Protein AF-0000000083945992 (afdb_homodimer)

Structure (mmCIF, N/CA/C/O backbone):
data_AF-0000000083945992-model_v1
#
loop_
_entity.id
_entity.type
_entity.pdbx_description
1 polymer 'Ribose-5-phosphate isomerase B'
#
loop_
_atom_site.group_PDB
_atom_site.id
_atom_site.type_symbol
_atom_site.label_atom_id
_atom_site.label_alt_id
_atom_site.label_comp_id
_atom_site.label_asym_id
_atom_site.label_entity_id
_atom_site.label_seq_id
_atom_site.pdbx_PDB_ins_code
_atom_site.Cartn_x
_atom_site.Cartn_y
_atom_site.Cartn_z
_atom_site.occupancy
_atom_site.B_iso_or_equiv
_atom_site.auth_seq_id
_atom_site.auth_comp_id
_atom_site.auth_asym_id
_atom_site.auth_atom_id
_atom_site.pdbx_PDB_model_num
ATOM 1 N N . MET A 1 1 ? -17.906 22.125 9.547 1 59.84 1 MET A N 1
ATOM 2 C CA . MET A 1 1 ? -17.078 21.25 8.719 1 59.84 1 MET A CA 1
ATOM 3 C C . MET A 1 1 ? -16.188 20.375 9.586 1 59.84 1 MET A C 1
ATOM 5 O O . MET A 1 1 ? -15.609 20.844 10.57 1 59.84 1 MET A O 1
ATOM 9 N N . LYS A 1 2 ? -16.188 19.125 9.461 1 77.5 2 LYS A N 1
ATOM 10 C CA . LYS A 1 2 ? -15.391 18.25 10.32 1 77.5 2 LYS A CA 1
ATOM 11 C C . LYS A 1 2 ? -13.906 18.609 10.242 1 77.5 2 LYS A C 1
ATOM 13 O O . LYS A 1 2 ? -13.367 18.781 9.148 1 77.5 2 LYS A O 1
ATOM 18 N N . THR A 1 3 ? -13.273 19.031 11.367 1 91.31 3 THR A N 1
ATOM 19 C CA . THR A 1 3 ? -11.867 19.391 11.43 1 91.31 3 THR A CA 1
ATOM 20 C C . THR A 1 3 ? -11.039 18.219 11.969 1 91.31 3 THR A C 1
ATOM 22 O O . THR A 1 3 ? -11.461 17.531 12.906 1 91.31 3 THR A O 1
ATOM 25 N N . PHE A 1 4 ? -9.945 17.984 11.258 1 97.38 4 PHE A N 1
ATOM 26 C CA . PHE A 1 4 ? -9.086 16.875 11.633 1 97.38 4 PHE A CA 1
ATOM 27 C C . PHE A 1 4 ? -7.75 17.375 12.172 1 97.38 4 PHE A C 1
ATOM 29 O O . PHE A 1 4 ? -7.238 18.406 11.711 1 97.38 4 PHE A O 1
ATOM 36 N N . ASN A 1 5 ? -7.297 16.719 13.188 1 98.62 5 ASN A N 1
ATOM 37 C CA . ASN A 1 5 ? -5.867 16.766 13.477 1 98.62 5 ASN A CA 1
ATOM 38 C C . ASN A 1 5 ? -5.09 15.766 12.625 1 98.62 5 ASN A C 1
ATOM 40 O O . ASN A 1 5 ? -5.277 14.555 12.758 1 98.62 5 ASN A O 1
ATOM 44 N N . VAL A 1 6 ? -4.188 16.328 11.789 1 98.94 6 VAL A N 1
ATOM 45 C CA . VAL A 1 6 ? -3.574 15.477 10.766 1 98.94 6 VAL A CA 1
ATOM 46 C C . VAL A 1 6 ? -2.068 15.391 11.008 1 98.94 6 VAL A C 1
ATOM 48 O O . VAL A 1 6 ? -1.376 16.406 11.031 1 98.94 6 VAL A O 1
ATOM 51 N N . ALA A 1 7 ? -1.568 14.195 11.25 1 98.94 7 ALA A N 1
ATOM 52 C CA . ALA A 1 7 ? -0.126 13.969 11.227 1 98.94 7 ALA A CA 1
ATOM 53 C C . ALA A 1 7 ? 0.38 13.828 9.789 1 98.94 7 ALA A C 1
ATOM 55 O O . ALA A 1 7 ? -0.214 13.102 8.984 1 98.94 7 ALA A O 1
ATOM 56 N N . ILE A 1 8 ? 1.48 14.508 9.414 1 99 8 ILE A N 1
ATOM 57 C CA . ILE A 1 8 ? 2.066 14.32 8.086 1 99 8 ILE A CA 1
ATOM 58 C C . ILE A 1 8 ? 3.539 13.945 8.227 1 99 8 ILE A C 1
ATOM 60 O O . ILE A 1 8 ? 4.199 14.344 9.188 1 99 8 ILE A O 1
ATOM 64 N N . ALA A 1 9 ? 4.043 13.125 7.379 1 98.94 9 ALA A N 1
ATOM 65 C CA . ALA A 1 9 ? 5.445 12.719 7.375 1 98.94 9 ALA A CA 1
ATOM 66 C C . ALA A 1 9 ? 5.918 12.383 5.961 1 98.94 9 ALA A C 1
ATOM 68 O O . ALA A 1 9 ? 5.145 11.875 5.148 1 98.94 9 ALA A O 1
ATOM 69 N N . SER A 1 10 ? 7.125 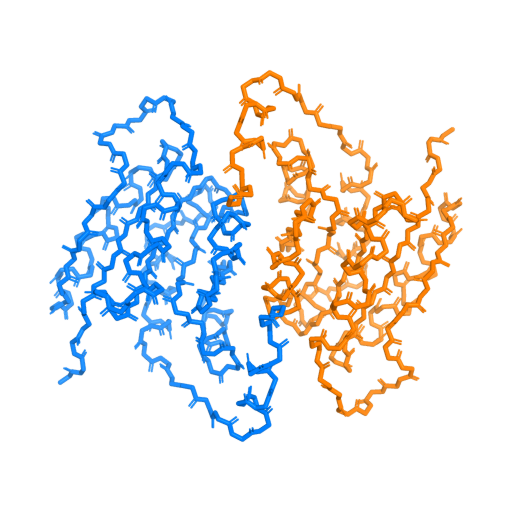12.672 5.66 1 98.94 10 SER A N 1
ATOM 70 C CA . SER A 1 10 ? 7.77 12.305 4.406 1 98.94 10 SER A CA 1
ATOM 71 C C . SER A 1 10 ? 9.258 12.047 4.602 1 98.94 10 SER A C 1
ATOM 73 O O . SER A 1 10 ? 9.844 12.477 5.602 1 98.94 10 SER A O 1
ATOM 75 N N . ASP A 1 11 ? 9.781 11.281 3.688 1 98.88 11 ASP A N 1
ATOM 76 C CA . ASP A 1 11 ? 11.234 11.312 3.516 1 98.88 11 ASP A CA 1
ATOM 77 C C . ASP A 1 11 ? 11.648 12.43 2.566 1 98.88 11 ASP A C 1
ATOM 79 O O . ASP A 1 11 ? 10.867 13.336 2.279 1 98.88 11 ASP A O 1
ATOM 83 N N . HIS A 1 12 ? 12.859 12.336 2.092 1 98.88 12 HIS A N 1
ATOM 84 C CA . HIS A 1 12 ? 13.422 13.398 1.26 1 98.88 12 HIS A CA 1
ATOM 85 C C . HIS A 1 12 ? 12.719 13.461 -0.093 1 98.88 12 HIS A C 1
ATOM 87 O O . HIS A 1 12 ? 12.562 14.547 -0.66 1 98.88 12 HIS A O 1
ATOM 93 N N . ALA A 1 13 ? 12.336 12.312 -0.586 1 98.75 13 ALA A N 1
ATOM 94 C CA . ALA A 1 13 ? 11.688 12.289 -1.896 1 98.75 13 ALA A CA 1
ATOM 95 C C . ALA A 1 13 ? 10.32 12.953 -1.847 1 98.75 13 ALA A C 1
ATOM 97 O O . ALA A 1 13 ? 9.828 13.469 -2.857 1 98.75 13 ALA A O 1
ATOM 98 N N . GLY A 1 14 ? 9.734 12.977 -0.658 1 98.88 14 GLY A N 1
ATOM 99 C CA . GLY A 1 14 ? 8.406 13.555 -0.505 1 98.88 14 GLY A CA 1
ATOM 100 C C . GLY A 1 14 ? 8.438 14.938 0.124 1 98.88 14 GLY A C 1
ATOM 101 O O . GLY A 1 14 ? 7.383 15.523 0.387 1 98.88 14 GLY A O 1
ATOM 102 N N . TYR A 1 15 ? 9.617 15.484 0.357 1 98.88 15 TYR A N 1
ATOM 103 C CA . TYR A 1 15 ? 9.758 16.688 1.176 1 98.88 15 TYR A CA 1
ATOM 104 C C . TYR A 1 15 ? 9.016 17.859 0.555 1 98.88 15 TYR A C 1
ATOM 106 O O . TYR A 1 15 ? 8.172 18.484 1.206 1 98.88 15 TYR A O 1
ATOM 114 N N . ARG A 1 16 ? 9.242 18.172 -0.71 1 98.88 16 ARG A N 1
ATOM 115 C CA . ARG A 1 16 ? 8.641 19.328 -1.352 1 98.88 16 ARG A CA 1
ATOM 116 C C . ARG A 1 16 ? 7.121 19.188 -1.409 1 98.88 16 ARG A C 1
ATOM 118 O O . ARG A 1 16 ? 6.395 20.141 -1.098 1 98.88 16 ARG A O 1
ATOM 125 N N . MET A 1 17 ? 6.668 18.062 -1.797 1 98.94 17 MET A N 1
ATOM 126 C CA . MET A 1 17 ? 5.23 17.812 -1.846 1 98.94 17 MET A CA 1
ATOM 127 C C . MET A 1 17 ? 4.613 17.891 -0.452 1 98.94 17 MET A C 1
ATOM 129 O O . MET A 1 17 ? 3.486 18.359 -0.293 1 98.94 17 MET A O 1
ATOM 133 N N . LYS A 1 18 ? 5.348 17.406 0.564 1 98.94 18 LYS A N 1
ATOM 134 C CA . LYS A 1 18 ? 4.844 17.484 1.933 1 98.94 18 LYS A CA 1
ATOM 135 C C . LYS A 1 18 ? 4.613 18.938 2.348 1 98.94 18 LYS A C 1
ATOM 137 O O . LYS A 1 18 ? 3.625 19.25 3.014 1 98.94 18 LYS A O 1
ATOM 142 N N . GLU A 1 19 ? 5.52 19.766 1.939 1 98.94 19 GLU A N 1
ATOM 143 C CA . GLU A 1 19 ? 5.352 21.188 2.26 1 98.94 19 GLU A CA 1
ATOM 144 C C . GLU A 1 19 ? 4.086 21.75 1.619 1 98.94 19 GLU A C 1
ATOM 146 O O . GLU A 1 19 ? 3.336 22.484 2.258 1 98.94 19 GLU A O 1
ATOM 151 N N . PHE A 1 20 ? 3.875 21.453 0.388 1 98.94 20 PHE A N 1
ATOM 152 C CA . PHE A 1 20 ? 2.641 21.844 -0.279 1 98.94 20 PHE A CA 1
ATOM 153 C C . PHE A 1 20 ? 1.427 21.297 0.459 1 98.94 20 PHE A C 1
ATOM 155 O O . PHE A 1 20 ? 0.469 22.031 0.723 1 98.94 20 PHE A O 1
ATOM 162 N N . VAL A 1 21 ? 1.438 19.969 0.797 1 98.94 21 VAL A N 1
ATOM 163 C CA . VAL A 1 21 ? 0.334 19.281 1.456 1 98.94 21 VAL A CA 1
ATOM 164 C C . VAL A 1 21 ? 0.023 19.969 2.789 1 98.94 21 VAL A C 1
ATOM 166 O O . VAL A 1 21 ? -1.143 20.203 3.115 1 98.94 21 VAL A O 1
ATOM 169 N N . ALA A 1 22 ? 1.068 20.219 3.582 1 98.94 22 ALA A N 1
ATOM 170 C CA . ALA A 1 22 ? 0.88 20.906 4.859 1 98.94 22 ALA A CA 1
ATOM 171 C C . ALA A 1 22 ? 0.142 22.234 4.672 1 98.94 22 ALA A C 1
ATOM 173 O O . ALA A 1 22 ? -0.831 22.516 5.375 1 98.94 22 ALA A O 1
ATOM 174 N N . GLY A 1 23 ? 0.651 23.031 3.707 1 98.88 23 GLY A N 1
ATOM 175 C CA . GLY A 1 23 ? -0.004 24.297 3.43 1 98.88 23 GLY A CA 1
ATOM 176 C C . GLY A 1 23 ? -1.442 24.141 2.975 1 98.88 23 GLY A C 1
ATOM 177 O O . GLY A 1 23 ? -2.316 24.906 3.377 1 98.88 23 GLY A O 1
ATOM 178 N N . TYR A 1 24 ? -1.679 23.172 2.123 1 98.88 24 TYR A N 1
ATOM 179 C CA . TYR A 1 24 ? -3.008 22.906 1.581 1 98.88 24 TYR A CA 1
ATOM 180 C C . TYR A 1 24 ? -3.986 22.547 2.691 1 98.88 24 TYR A C 1
ATOM 182 O O . TYR A 1 24 ? -5.109 23.062 2.729 1 98.88 24 TYR A O 1
ATOM 190 N N . LEU A 1 25 ? -3.592 21.625 3.598 1 98.75 25 LEU A N 1
ATOM 191 C CA . LEU A 1 25 ? -4.445 21.172 4.691 1 98.75 25 LEU A CA 1
ATOM 192 C C . LEU A 1 25 ? -4.715 22.312 5.676 1 98.75 25 LEU A C 1
ATOM 194 O O . LEU A 1 25 ? -5.84 22.469 6.156 1 98.75 25 LEU A O 1
ATOM 198 N N . LEU A 1 26 ? -3.682 23.094 5.992 1 98.69 26 LEU A N 1
ATOM 199 C CA . LEU A 1 26 ? -3.861 24.25 6.867 1 98.69 26 LEU A CA 1
ATOM 200 C C . LEU A 1 26 ? -4.879 25.234 6.273 1 98.69 26 LEU A C 1
ATOM 202 O O . LEU A 1 26 ? -5.723 25.766 6.996 1 98.69 26 LEU A O 1
ATOM 206 N N . ALA A 1 27 ? -4.785 25.453 4.988 1 98.31 27 ALA A N 1
ATOM 207 C CA . ALA A 1 27 ? -5.695 26.359 4.301 1 98.31 27 ALA A CA 1
ATOM 208 C C . ALA A 1 27 ? -7.133 25.859 4.359 1 98.31 27 ALA A C 1
ATOM 210 O O . ALA A 1 27 ? -8.078 26.641 4.297 1 98.31 27 ALA A O 1
ATOM 211 N N . LYS A 1 28 ? -7.328 24.562 4.461 1 97.56 28 LYS A N 1
ATOM 212 C CA . LYS A 1 28 ? -8.648 23.953 4.559 1 97.56 28 LYS A CA 1
ATOM 213 C C . LYS A 1 28 ? -9.172 24 5.988 1 97.56 28 LYS A C 1
ATOM 215 O O . LYS A 1 28 ? -10.312 23.609 6.25 1 97.56 28 LYS A O 1
ATOM 220 N N . GLY A 1 29 ? -8.305 24.391 6.922 1 97.38 29 GLY A N 1
ATOM 221 C CA . GLY A 1 29 ? -8.734 24.562 8.305 1 97.38 29 GLY A CA 1
ATOM 222 C C . GLY A 1 29 ? -8.367 23.391 9.188 1 97.38 29 GLY A C 1
ATOM 223 O O . GLY A 1 29 ? -8.82 23.297 10.328 1 97.38 29 GLY A O 1
ATOM 224 N N . TYR A 1 30 ? -7.598 22.453 8.672 1 98.44 30 TYR A N 1
ATOM 225 C CA . TYR A 1 30 ? -7.16 21.328 9.484 1 98.44 30 TYR A CA 1
ATOM 226 C C . TYR A 1 30 ? -5.949 21.703 10.328 1 98.44 30 TYR A C 1
ATOM 228 O O . TYR A 1 30 ? -5.211 22.625 9.992 1 98.44 30 TYR A O 1
ATOM 236 N N . ALA A 1 31 ? -5.816 21.047 11.516 1 98.62 31 ALA A N 1
ATOM 237 C CA . ALA A 1 31 ? -4.555 21.094 12.25 1 98.62 31 ALA A CA 1
ATOM 238 C C . ALA A 1 31 ? -3.547 20.109 11.672 1 98.62 31 ALA A C 1
ATOM 240 O O . ALA A 1 31 ? -3.914 19 11.266 1 98.62 31 ALA A O 1
ATOM 241 N N . VAL A 1 32 ? -2.295 20.562 11.648 1 98.81 32 VAL A N 1
ATOM 242 C CA . VAL A 1 32 ? -1.274 19.719 11.031 1 98.81 32 VAL A CA 1
ATOM 243 C C . VAL A 1 32 ? -0.107 19.531 12 1 98.81 32 VAL A C 1
ATOM 245 O O . VAL A 1 32 ? 0.403 20.5 12.562 1 98.81 32 VAL A O 1
ATOM 248 N N . ASN A 1 33 ? 0.245 18.328 12.281 1 98.88 33 ASN A N 1
ATOM 249 C CA . ASN A 1 33 ? 1.468 17.922 12.977 1 98.88 33 ASN A CA 1
ATOM 250 C C . ASN A 1 33 ? 2.492 17.344 12.008 1 98.88 33 ASN A C 1
ATOM 252 O O . ASN A 1 33 ? 2.43 16.156 11.672 1 98.88 33 ASN A O 1
ATOM 256 N N . ASP A 1 34 ? 3.477 18.156 11.617 1 98.94 34 ASP A N 1
ATOM 257 C CA . ASP A 1 34 ? 4.453 17.734 10.609 1 98.94 34 ASP A CA 1
ATOM 258 C C . ASP A 1 34 ? 5.613 16.984 11.25 1 98.94 34 ASP A C 1
ATOM 260 O O . ASP A 1 34 ? 6.434 17.562 11.961 1 98.94 34 ASP A O 1
ATOM 264 N N . LEU A 1 35 ? 5.711 15.719 10.945 1 98.94 35 LEU A N 1
ATOM 265 C CA . LEU A 1 35 ? 6.723 14.82 11.5 1 98.94 35 LEU A CA 1
ATOM 266 C C . LEU A 1 35 ? 7.746 14.43 10.445 1 98.94 35 LEU A C 1
ATOM 268 O O . LEU A 1 35 ? 8.523 13.492 10.641 1 98.94 35 LEU A O 1
ATOM 272 N N . GLY A 1 36 ? 7.668 15.039 9.273 1 98.88 36 GLY A N 1
ATOM 273 C CA . GLY A 1 36 ? 8.531 14.68 8.156 1 98.88 36 GLY A CA 1
ATOM 274 C C . GLY A 1 36 ? 9.898 15.344 8.227 1 98.88 36 GLY A C 1
ATOM 275 O O . GLY A 1 36 ? 10.203 16.047 9.188 1 98.88 36 GLY A O 1
ATOM 276 N N . THR A 1 37 ? 10.703 14.977 7.254 1 98.81 37 THR A N 1
ATOM 277 C CA . THR A 1 37 ? 12.039 15.57 7.18 1 98.81 37 THR A CA 1
ATOM 278 C C . THR A 1 37 ? 11.945 17.062 6.898 1 98.81 37 THR A C 1
ATOM 280 O O . THR A 1 37 ? 10.875 17.578 6.562 1 98.81 37 THR A O 1
ATOM 283 N N . ARG A 1 38 ? 13.055 17.719 7.023 1 98.5 38 ARG A N 1
ATOM 284 C CA . ARG A 1 38 ? 13.031 19.172 6.926 1 98.5 38 ARG A CA 1
ATOM 285 C C . ARG A 1 38 ? 13.844 19.656 5.727 1 98.5 38 ARG A C 1
ATOM 287 O O . ARG A 1 38 ? 14.117 20.859 5.598 1 98.5 38 ARG A O 1
ATOM 294 N N . SER A 1 39 ? 14.297 18.688 4.867 1 98.38 39 SER A N 1
ATOM 295 C CA . SER A 1 39 ? 15.062 19.047 3.678 1 98.38 39 SER A CA 1
ATOM 296 C C . SER A 1 39 ? 15.039 17.922 2.646 1 98.38 39 SER A C 1
ATOM 298 O O . SER A 1 39 ? 14.375 16.906 2.846 1 98.38 39 SER A O 1
ATOM 300 N N . GLU A 1 40 ? 15.719 18.172 1.58 1 98.31 40 GLU A N 1
ATOM 301 C CA . GLU A 1 40 ? 15.797 17.188 0.503 1 98.31 40 GLU A CA 1
ATOM 302 C C . GLU A 1 40 ? 17 16.266 0.685 1 98.31 40 GLU A C 1
ATOM 304 O O . GLU A 1 40 ? 17.281 15.43 -0.172 1 98.31 40 GLU A O 1
ATOM 309 N N . GLU A 1 41 ? 17.641 16.375 1.821 1 98.44 41 GLU A N 1
ATOM 310 C CA . GLU A 1 41 ? 18.75 15.461 2.111 1 98.44 41 GLU A CA 1
ATOM 311 C C . GLU A 1 41 ? 18.25 14.039 2.35 1 98.44 41 GLU A C 1
ATOM 313 O O . GLU A 1 41 ? 17.219 13.844 2.992 1 98.44 41 GLU A O 1
ATOM 318 N N . SER A 1 42 ? 19.031 13.125 1.838 1 98.38 42 SER A N 1
ATOM 319 C CA . SER A 1 42 ? 18.641 11.719 1.902 1 98.38 42 SER A CA 1
ATOM 320 C C . SER A 1 42 ? 18.438 11.266 3.344 1 98.38 42 SER A C 1
ATOM 322 O O . SER A 1 42 ? 19.297 11.492 4.199 1 98.38 42 SER A O 1
ATOM 324 N N . VAL A 1 43 ? 17.297 10.664 3.658 1 98.75 43 VAL A N 1
ATOM 325 C CA . VAL A 1 43 ? 16.969 10.117 4.969 1 98.75 43 VAL A CA 1
ATOM 326 C C . VAL A 1 43 ? 16.281 8.766 4.809 1 98.75 43 VAL A C 1
ATOM 328 O O . VAL A 1 43 ? 15.992 8.336 3.689 1 98.75 43 VAL A O 1
ATOM 331 N N . ASP A 1 44 ? 16.062 8.094 5.922 1 98.75 44 ASP A N 1
ATOM 332 C CA . ASP A 1 44 ? 15.438 6.781 5.918 1 98.75 44 ASP A CA 1
ATOM 333 C C . ASP A 1 44 ? 13.945 6.887 6.207 1 98.75 44 ASP A C 1
ATOM 335 O O . ASP A 1 44 ? 13.547 7.184 7.336 1 98.75 44 ASP A O 1
ATOM 339 N N . TYR A 1 45 ? 13.117 6.562 5.242 1 98.88 45 TYR A N 1
ATOM 340 C CA . TYR A 1 45 ? 11.688 6.809 5.312 1 98.88 45 TYR A CA 1
ATOM 341 C C . TYR A 1 45 ? 11.062 6.094 6.504 1 98.88 45 TYR A C 1
ATOM 343 O O . TYR A 1 45 ? 10.078 6.566 7.078 1 98.88 45 TYR A O 1
ATOM 351 N N . PRO A 1 46 ? 11.594 4.93 6.938 1 98.94 46 PRO A N 1
ATOM 352 C CA . PRO A 1 46 ? 10.8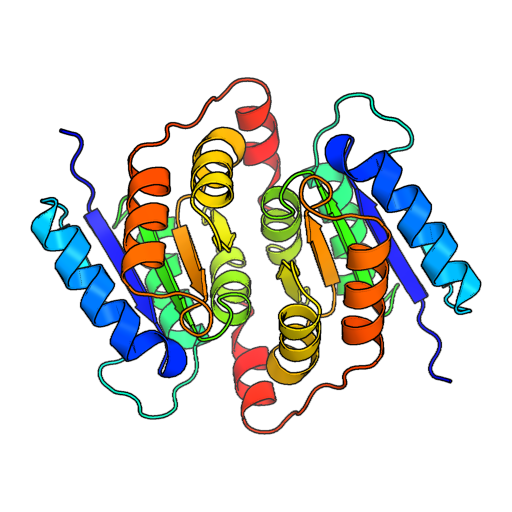67 4.238 8 1 98.94 46 PRO A CA 1
ATOM 353 C C . PRO A 1 46 ? 10.859 5.016 9.32 1 98.94 46 PRO A C 1
ATOM 355 O O . PRO A 1 46 ? 9.922 4.898 10.109 1 98.94 46 PRO A O 1
ATOM 358 N N . VAL A 1 47 ? 11.906 5.828 9.578 1 98.88 47 VAL A N 1
ATOM 359 C CA . VAL A 1 47 ? 11.969 6.641 10.781 1 98.88 47 VAL A CA 1
ATOM 360 C C . VAL A 1 47 ? 10.742 7.551 10.859 1 98.88 47 VAL A C 1
ATOM 362 O O . VAL A 1 47 ? 10.07 7.617 11.891 1 98.88 47 VAL A O 1
ATOM 365 N N . TYR A 1 48 ? 10.391 8.156 9.805 1 98.94 48 TYR A N 1
ATOM 366 C CA . TYR A 1 48 ? 9.281 9.094 9.719 1 98.94 48 TYR A CA 1
ATOM 367 C C . TYR A 1 48 ? 7.941 8.367 9.68 1 98.94 48 TYR A C 1
ATOM 369 O O . TYR A 1 48 ? 6.953 8.828 10.25 1 98.94 48 TYR A O 1
ATOM 377 N N . ALA A 1 49 ? 7.934 7.254 8.953 1 98.94 49 ALA A N 1
ATOM 378 C CA . ALA A 1 49 ? 6.734 6.426 8.914 1 98.94 49 ALA A CA 1
ATOM 379 C C . ALA A 1 49 ? 6.312 5.992 10.312 1 98.94 49 ALA A C 1
ATOM 381 O O . ALA A 1 49 ? 5.141 6.102 10.68 1 98.94 49 ALA A O 1
ATOM 382 N N . HIS A 1 50 ? 7.27 5.496 11.094 1 98.94 50 HIS A N 1
ATOM 383 C CA . HIS A 1 50 ? 6.953 4.973 12.422 1 98.94 50 HIS A CA 1
ATOM 384 C C . HIS A 1 50 ? 6.535 6.094 13.367 1 98.94 50 HIS A C 1
ATOM 386 O O . HIS A 1 50 ? 5.664 5.898 14.219 1 98.94 50 HIS A O 1
ATOM 392 N N . ALA A 1 51 ? 7.164 7.27 13.227 1 98.94 51 ALA A N 1
ATOM 393 C CA . ALA A 1 51 ? 6.73 8.414 14.023 1 98.94 51 ALA A CA 1
ATOM 394 C C . ALA A 1 51 ? 5.27 8.758 13.742 1 98.94 51 ALA A C 1
ATOM 396 O O . ALA A 1 51 ? 4.473 8.922 14.664 1 98.94 51 ALA A O 1
ATOM 397 N N . LEU A 1 52 ? 4.91 8.82 12.477 1 98.94 52 LEU A N 1
ATOM 398 C CA . LEU A 1 52 ? 3.531 9.102 12.086 1 98.94 52 LEU A CA 1
ATOM 399 C C . LEU A 1 52 ? 2.6 7.98 12.531 1 98.94 52 LEU A C 1
ATOM 401 O O . LEU A 1 52 ? 1.505 8.242 13.031 1 98.94 52 LEU A O 1
ATOM 405 N N . GLY A 1 53 ? 3.035 6.734 12.289 1 98.94 53 GLY A N 1
ATOM 406 C CA . GLY A 1 53 ? 2.232 5.582 12.664 1 98.94 53 GLY A CA 1
ATOM 407 C C . GLY A 1 53 ? 1.833 5.586 14.125 1 98.94 53 GLY A C 1
ATOM 408 O O . GLY A 1 53 ? 0.699 5.242 14.469 1 98.94 53 GLY A O 1
ATOM 409 N N . ARG A 1 54 ? 2.746 5.961 14.984 1 98.81 54 ARG A N 1
ATOM 410 C CA . ARG A 1 54 ? 2.465 6.016 16.422 1 98.81 54 ARG A CA 1
ATOM 411 C C . ARG A 1 54 ? 1.399 7.059 16.734 1 98.81 54 ARG A C 1
ATOM 413 O O . ARG A 1 54 ? 0.511 6.824 17.547 1 98.81 54 ARG A O 1
ATOM 420 N N . GLU A 1 55 ? 1.51 8.266 16.109 1 98.81 55 GLU A N 1
ATOM 421 C CA . GLU A 1 55 ? 0.543 9.336 16.328 1 98.81 55 GLU A CA 1
ATOM 422 C C . GLU A 1 55 ? -0.873 8.883 15.992 1 98.81 55 GLU A C 1
ATOM 424 O O . GLU A 1 55 ? -1.82 9.188 16.719 1 98.81 55 GLU A O 1
ATOM 429 N N . VAL A 1 56 ? -1.003 8.18 14.906 1 98.81 56 VAL A N 1
ATOM 430 C CA . VAL A 1 56 ? -2.314 7.75 14.43 1 98.81 56 VAL A CA 1
ATOM 431 C C . VAL A 1 56 ? -2.793 6.551 15.25 1 98.81 56 VAL A C 1
ATOM 433 O O . VAL A 1 56 ? -3.943 6.512 15.688 1 98.81 56 VAL A O 1
ATOM 436 N N . ALA A 1 57 ? -1.937 5.59 15.469 1 98.5 57 ALA A N 1
ATOM 437 C CA . ALA A 1 57 ? -2.285 4.363 16.188 1 98.5 57 ALA A CA 1
ATOM 438 C C . ALA A 1 57 ? -2.723 4.664 17.609 1 98.5 57 ALA A C 1
ATOM 440 O O . ALA A 1 57 ? -3.602 3.992 18.156 1 98.5 57 ALA A O 1
ATOM 441 N N . GLU A 1 58 ? -2.121 5.645 18.188 1 98 58 GLU A N 1
ATOM 442 C CA . GLU A 1 58 ? -2.398 5.98 19.578 1 98 58 GLU A CA 1
ATOM 443 C C . GLU A 1 58 ? -3.51 7.02 19.688 1 98 58 GLU A C 1
ATOM 445 O O . GLU A 1 58 ? -3.875 7.438 20.797 1 98 58 GLU A O 1
ATOM 450 N N . GLY A 1 59 ? -4.027 7.457 18.625 1 97.88 59 GLY A N 1
ATOM 451 C CA . GLY A 1 59 ? -5.172 8.352 18.609 1 97.88 59 GLY A CA 1
ATOM 452 C C . GLY A 1 59 ? -4.805 9.797 18.891 1 97.88 59 GLY A C 1
ATOM 453 O O . GLY A 1 59 ? -5.676 10.609 19.203 1 97.88 59 GLY A O 1
ATOM 454 N N . ARG A 1 60 ? -3.541 10.164 18.812 1 98.38 60 ARG A N 1
ATOM 455 C CA . ARG A 1 60 ? -3.102 11.539 19.031 1 98.38 60 ARG A CA 1
ATOM 456 C C . ARG A 1 60 ? -3.441 12.414 17.828 1 98.38 60 ARG A C 1
ATOM 458 O O . ARG A 1 60 ? -3.6 13.633 17.969 1 98.38 60 ARG A O 1
ATOM 465 N N . CYS A 1 61 ? -3.553 11.852 16.672 1 98.69 61 CYS A N 1
ATOM 466 C CA . CYS A 1 61 ? -4.059 12.477 15.461 1 98.69 61 CYS A CA 1
ATOM 467 C C . CYS A 1 61 ? -5.199 11.664 14.859 1 98.69 61 CYS A C 1
ATOM 469 O O . CYS A 1 61 ? -5.223 10.438 14.977 1 98.69 61 CYS A O 1
ATOM 471 N N . ASP A 1 62 ? -6.102 12.383 14.25 1 98.5 62 ASP A N 1
ATOM 472 C CA . ASP A 1 62 ? -7.273 11.734 13.664 1 98.5 62 ASP A CA 1
ATOM 473 C C . ASP A 1 62 ? -6.891 10.953 12.406 1 98.5 62 ASP A C 1
ATOM 475 O O . ASP A 1 62 ? -7.371 9.836 12.195 1 98.5 62 ASP A O 1
ATOM 479 N N . LEU A 1 63 ? -6.125 11.555 11.516 1 98.88 63 LEU A N 1
ATOM 480 C CA . LEU A 1 63 ? -5.719 11.016 10.219 1 98.88 63 LEU A CA 1
ATOM 481 C C . LEU A 1 63 ? -4.25 11.328 9.938 1 98.88 63 LEU A C 1
ATOM 483 O O . LEU A 1 63 ? -3.639 12.133 10.641 1 98.88 63 LEU A O 1
ATOM 487 N N . GLY A 1 64 ? -3.715 10.68 8.992 1 98.94 64 GLY A N 1
ATOM 488 C CA . GLY A 1 64 ? -2.352 10.945 8.562 1 98.94 64 GLY A CA 1
ATOM 489 C C . GLY A 1 64 ? -2.225 11.094 7.055 1 98.94 64 GLY A C 1
ATOM 490 O O . GLY A 1 64 ? -3.084 10.625 6.305 1 98.94 64 GLY A O 1
ATOM 491 N N . VAL A 1 65 ? -1.197 11.781 6.613 1 99 65 VAL A N 1
ATOM 492 C CA . VAL A 1 65 ? -0.746 11.836 5.227 1 99 65 VAL A CA 1
ATOM 493 C C . VAL A 1 65 ? 0.752 11.547 5.16 1 99 65 VAL A C 1
ATOM 495 O O . VAL A 1 65 ? 1.547 12.188 5.848 1 99 65 VAL A O 1
ATOM 498 N N . SER A 1 66 ? 1.1 10.586 4.422 1 99 66 SER A N 1
ATOM 499 C CA . SER A 1 66 ? 2.508 10.227 4.293 1 99 66 SER A CA 1
ATOM 500 C C . SER A 1 66 ? 2.973 10.32 2.842 1 99 66 SER A C 1
ATOM 502 O O . SER A 1 66 ? 2.168 10.195 1.917 1 99 66 SER A O 1
ATOM 504 N N . LEU A 1 67 ? 4.246 10.656 2.668 1 98.94 67 LEU A N 1
ATOM 505 C CA . LEU A 1 67 ? 4.785 10.852 1.327 1 98.94 67 LEU A CA 1
ATOM 506 C C . LEU A 1 67 ? 6.191 10.266 1.22 1 98.94 67 LEU A C 1
ATOM 508 O O . LEU A 1 67 ? 7.027 10.492 2.1 1 98.94 67 LEU A O 1
ATOM 512 N N . CYS A 1 68 ? 6.441 9.562 0.277 1 98.81 68 CYS A N 1
ATOM 513 C CA . CYS A 1 68 ? 7.762 9.227 -0.243 1 98.81 68 CYS A CA 1
ATOM 514 C C . CYS A 1 68 ? 7.742 9.133 -1.765 1 98.81 68 CYS A C 1
ATOM 516 O O . CYS A 1 68 ? 6.812 9.625 -2.408 1 98.81 68 CYS A O 1
ATOM 518 N N . GLY A 1 69 ? 8.773 8.719 -2.434 1 98.62 69 GLY A N 1
ATOM 519 C CA . GLY A 1 69 ? 8.82 8.734 -3.887 1 98.62 69 GLY A CA 1
ATOM 520 C C . GLY A 1 69 ? 7.637 8.039 -4.531 1 98.62 69 GLY A C 1
ATOM 521 O O . GLY A 1 69 ? 6.867 8.672 -5.262 1 98.62 69 GLY A O 1
ATOM 522 N N . SER A 1 70 ? 7.422 6.773 -4.188 1 98.75 70 SER A N 1
ATOM 523 C CA . SER A 1 70 ? 6.352 5.98 -4.785 1 98.75 70 SER A CA 1
ATOM 524 C C . SER A 1 70 ? 5.227 5.727 -3.787 1 98.75 70 SER A C 1
ATOM 526 O O . SER A 1 70 ? 4.188 5.168 -4.145 1 98.75 70 SER A O 1
ATOM 528 N N . ALA A 1 71 ? 5.391 6.066 -2.596 1 98.88 71 ALA A N 1
ATOM 529 C CA . ALA A 1 71 ? 4.461 5.898 -1.483 1 98.88 71 ALA A CA 1
ATOM 530 C C . ALA A 1 71 ? 4.492 4.473 -0.949 1 98.88 71 ALA A C 1
ATOM 532 O O . ALA A 1 71 ? 3.953 4.191 0.124 1 98.88 71 ALA A O 1
ATOM 533 N N . ASN A 1 72 ? 5.148 3.531 -1.588 1 98.94 72 ASN A N 1
ATOM 534 C CA . ASN A 1 72 ? 5.09 2.131 -1.184 1 98.94 72 ASN A CA 1
ATOM 535 C C . ASN A 1 72 ? 5.941 1.869 0.057 1 98.94 72 ASN A C 1
ATOM 537 O O . ASN A 1 72 ? 5.457 1.292 1.033 1 98.94 72 ASN A O 1
ATOM 541 N N . GLY A 1 73 ? 7.211 2.367 0.061 1 98.94 73 GLY A N 1
ATOM 542 C CA . GLY A 1 73 ? 8.047 2.113 1.223 1 98.94 73 GLY A CA 1
ATOM 543 C C . GLY A 1 73 ? 7.441 2.621 2.518 1 98.94 73 GLY A C 1
ATOM 544 O O . GLY A 1 73 ? 7.32 1.871 3.488 1 98.94 73 GLY A O 1
ATOM 545 N N . ILE A 1 74 ? 7.039 3.869 2.523 1 98.94 74 ILE A N 1
ATOM 546 C CA . ILE A 1 74 ? 6.523 4.492 3.736 1 98.94 74 ILE A CA 1
ATOM 547 C C . ILE A 1 74 ? 5.203 3.84 4.137 1 98.94 74 ILE A C 1
ATOM 549 O O . ILE A 1 74 ? 4.918 3.672 5.324 1 98.94 74 ILE A O 1
ATOM 553 N N . SER A 1 75 ? 4.387 3.449 3.189 1 98.94 75 SER A N 1
ATOM 554 C CA . SER A 1 75 ? 3.119 2.785 3.471 1 98.94 75 SER A CA 1
ATOM 555 C C . SER A 1 75 ? 3.342 1.393 4.055 1 98.94 75 SER A C 1
ATOM 557 O O . SER A 1 75 ? 2.6 0.955 4.934 1 98.94 75 SER A O 1
ATOM 559 N N . MET A 1 76 ? 4.34 0.603 3.541 1 98.94 76 MET A N 1
ATOM 560 C CA . MET A 1 76 ? 4.684 -0.701 4.102 1 98.94 76 MET A CA 1
ATOM 561 C C . MET A 1 76 ? 5.008 -0.586 5.586 1 98.94 76 MET A C 1
ATOM 563 O O . MET A 1 76 ? 4.508 -1.366 6.398 1 98.94 76 MET A O 1
ATOM 567 N N . ALA A 1 77 ? 5.855 0.409 5.91 1 98.94 77 ALA A N 1
ATOM 568 C CA . ALA A 1 77 ? 6.262 0.613 7.297 1 98.94 77 ALA A CA 1
ATOM 569 C C . ALA A 1 77 ? 5.07 1.009 8.164 1 98.94 77 ALA A C 1
ATOM 571 O O . ALA A 1 77 ? 4.918 0.509 9.281 1 98.94 77 ALA A O 1
ATOM 572 N N . LEU A 1 78 ? 4.25 1.922 7.645 1 99 78 LEU A N 1
ATOM 573 C CA . LEU A 1 78 ? 3.076 2.393 8.375 1 99 78 LEU A CA 1
ATOM 574 C C . LEU A 1 78 ? 2.131 1.238 8.688 1 99 78 LEU A C 1
ATOM 576 O O . LEU A 1 78 ? 1.592 1.154 9.797 1 99 78 LEU A O 1
ATOM 580 N N . ASN A 1 79 ? 1.937 0.332 7.758 1 98.94 79 ASN A N 1
ATOM 581 C CA . ASN A 1 79 ? 0.958 -0.738 7.922 1 98.94 79 ASN A CA 1
ATOM 582 C C . ASN A 1 79 ? 1.488 -1.85 8.82 1 98.94 79 ASN A C 1
ATOM 584 O O . ASN A 1 79 ? 0.778 -2.814 9.109 1 98.94 79 ASN A O 1
ATOM 588 N N . LYS A 1 80 ? 2.736 -1.711 9.281 1 98.88 80 LYS A N 1
ATOM 589 C CA . LYS A 1 80 ? 3.203 -2.607 10.336 1 98.88 80 LYS A CA 1
ATOM 590 C C . LYS A 1 80 ? 2.545 -2.275 11.672 1 98.88 80 LYS A C 1
ATOM 592 O O . LYS A 1 80 ? 2.525 -3.105 12.578 1 98.88 80 LYS A O 1
ATOM 597 N N . HIS A 1 81 ? 2.102 -1.055 11.844 1 98.81 81 HIS A N 1
ATOM 598 C CA . HIS A 1 81 ? 1.486 -0.607 13.094 1 98.81 81 HIS A CA 1
ATOM 599 C C . HIS A 1 81 ? 0.058 -1.126 13.219 1 98.81 81 HIS A C 1
ATOM 601 O O . HIS A 1 81 ? -0.749 -0.967 12.297 1 98.81 81 HIS A O 1
ATOM 607 N N . PRO A 1 82 ? -0.236 -1.717 14.352 1 97.62 82 PRO A N 1
ATOM 608 C CA . PRO A 1 82 ? -1.65 -2.02 14.586 1 97.62 82 PRO A CA 1
ATOM 609 C C . PRO A 1 82 ? -2.537 -0.777 14.523 1 97.62 82 PRO A C 1
ATOM 611 O O . PRO A 1 82 ? -2.111 0.311 14.914 1 97.62 82 PRO A O 1
ATOM 614 N N . LYS A 1 83 ? -3.693 -0.895 13.945 1 97.69 83 LYS A N 1
ATOM 615 C CA . LYS A 1 83 ? -4.738 0.126 13.914 1 97.69 83 LYS A CA 1
ATOM 616 C C . LYS A 1 83 ? -4.438 1.178 12.844 1 97.69 83 LYS A C 1
ATOM 618 O O . LYS A 1 83 ? -5.242 2.088 12.625 1 97.69 83 LYS A O 1
ATOM 623 N N . VAL A 1 84 ? -3.242 1.087 12.25 1 98.94 84 VAL A N 1
ATOM 624 C CA . VAL A 1 84 ? -2.969 1.958 11.109 1 98.94 84 VAL A CA 1
ATOM 625 C C . VAL A 1 84 ? -3.396 1.267 9.82 1 98.94 84 VAL A C 1
ATOM 627 O O . VAL A 1 84 ? -3.127 0.08 9.625 1 98.94 84 VAL A O 1
ATOM 630 N N . ARG A 1 85 ? -4.09 1.895 9.031 1 98.94 85 ARG A N 1
ATOM 631 C CA . ARG A 1 85 ? -4.5 1.497 7.684 1 98.94 85 ARG A CA 1
ATOM 632 C C . ARG A 1 85 ? -4.086 2.543 6.656 1 98.94 85 ARG A C 1
ATOM 634 O O . ARG A 1 85 ? -4.848 3.467 6.359 1 98.94 85 ARG A O 1
ATOM 641 N N . ALA A 1 86 ? -2.891 2.406 6.145 1 99 86 ALA A N 1
ATOM 642 C CA . ALA A 1 86 ? -2.316 3.348 5.188 1 99 86 ALA A CA 1
ATOM 643 C C . ALA A 1 86 ? -2.6 2.912 3.754 1 99 86 ALA A C 1
ATOM 645 O O . ALA A 1 86 ? -2.297 1.779 3.371 1 99 86 ALA A O 1
ATOM 646 N N . ALA A 1 87 ? -3.201 3.73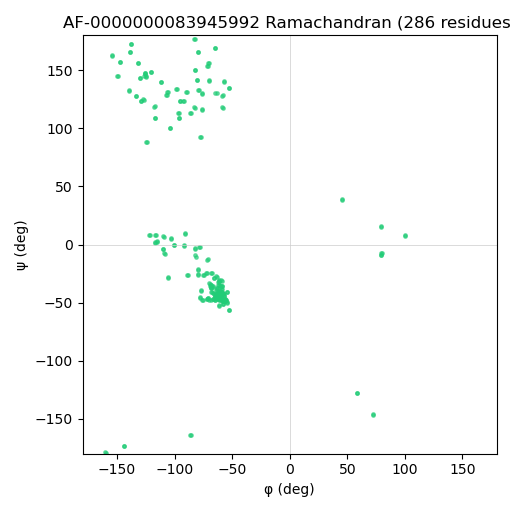6 2.988 1 99 87 ALA A N 1
ATOM 647 C CA . ALA A 1 87 ? -3.547 3.463 1.595 1 99 87 ALA A CA 1
ATOM 648 C C . ALA A 1 87 ? -2.629 4.227 0.643 1 99 87 ALA A C 1
ATOM 650 O O . ALA A 1 87 ? -2.404 5.426 0.816 1 99 87 ALA A O 1
ATOM 651 N N . VAL A 1 88 ? -2.09 3.547 -0.333 1 98.94 88 VAL A N 1
ATOM 652 C CA . VAL A 1 88 ? -1.411 4.223 -1.436 1 98.94 88 VAL A CA 1
ATOM 653 C C . VAL A 1 88 ? -2.443 4.824 -2.387 1 98.94 88 VAL A C 1
ATOM 655 O O . VAL A 1 88 ? -3.234 4.098 -2.994 1 98.94 88 VAL A O 1
ATOM 658 N N . CYS A 1 89 ? -2.449 6.137 -2.502 1 98.94 89 CYS A N 1
ATOM 659 C CA . CYS A 1 89 ? -3.477 6.848 -3.256 1 98.94 89 CYS A CA 1
ATOM 660 C C . CYS A 1 89 ? -2.867 7.59 -4.438 1 98.94 89 CYS A C 1
ATOM 662 O O . CYS A 1 89 ? -2.244 8.641 -4.266 1 98.94 89 CYS A O 1
ATOM 664 N N . TRP A 1 90 ? -3.129 7.09 -5.641 1 98.75 90 TRP A N 1
ATOM 665 C CA . TRP A 1 90 ? -2.525 7.703 -6.816 1 98.75 90 TRP A CA 1
ATOM 666 C C . TRP A 1 90 ? -3.576 8.422 -7.656 1 98.75 90 TRP A C 1
ATOM 668 O O . TRP A 1 90 ? -3.254 9.023 -8.688 1 98.75 90 TRP A O 1
ATOM 678 N N . CYS A 1 91 ? -4.816 8.359 -7.309 1 98.75 91 CYS A N 1
ATOM 679 C CA . CYS A 1 91 ? -5.895 9.141 -7.906 1 98.75 91 CYS A CA 1
ATOM 680 C C . CYS A 1 91 ? -7.043 9.328 -6.926 1 98.75 91 CYS A C 1
ATOM 682 O O . CYS A 1 91 ? -7.113 8.641 -5.906 1 98.75 91 CYS A O 1
ATOM 684 N N . PRO A 1 92 ? -7.922 10.305 -7.203 1 98.94 92 PRO A N 1
ATOM 685 C CA . PRO A 1 92 ? -8.992 10.602 -6.25 1 98.94 92 PRO A CA 1
ATOM 686 C C . PRO A 1 92 ? -9.914 9.406 -6.016 1 98.94 92 PRO A C 1
ATOM 688 O O . PRO A 1 92 ? -10.383 9.195 -4.895 1 98.94 92 PRO A O 1
ATOM 691 N N . GLU A 1 93 ? -10.164 8.641 -7.008 1 98.88 93 GLU A N 1
ATOM 692 C CA . GLU A 1 93 ? -11.047 7.484 -6.871 1 98.88 93 GLU A CA 1
ATOM 693 C C . GLU A 1 93 ? -10.484 6.477 -5.871 1 98.88 93 GLU A C 1
ATOM 695 O O . GLU A 1 93 ? -11.219 5.949 -5.035 1 98.88 93 GLU A O 1
ATOM 700 N N . ILE A 1 94 ? -9.234 6.234 -5.926 1 98.94 94 ILE A N 1
ATOM 701 C CA . ILE A 1 94 ? -8.57 5.309 -5.016 1 98.94 94 ILE A CA 1
ATOM 702 C C . ILE A 1 94 ? -8.656 5.836 -3.586 1 98.94 94 ILE A C 1
ATOM 704 O O . ILE A 1 94 ? -8.922 5.078 -2.65 1 98.94 94 ILE A O 1
ATOM 708 N N . ALA A 1 95 ? -8.398 7.117 -3.424 1 98.94 95 ALA A N 1
ATOM 709 C CA . ALA A 1 95 ? -8.438 7.734 -2.102 1 98.94 95 ALA A CA 1
ATOM 710 C C . ALA A 1 95 ? -9.82 7.613 -1.476 1 98.94 95 ALA A C 1
ATOM 712 O O . ALA A 1 95 ? -9.953 7.273 -0.297 1 98.94 95 ALA A O 1
ATOM 713 N N . ALA A 1 96 ? -10.867 7.879 -2.281 1 98.94 96 ALA A N 1
ATOM 714 C CA . ALA A 1 96 ? -12.234 7.77 -1.786 1 98.94 96 ALA A CA 1
ATOM 715 C C . ALA A 1 96 ? -12.562 6.336 -1.376 1 98.94 96 ALA A C 1
ATOM 717 O O . ALA A 1 96 ? -13.133 6.105 -0.309 1 98.94 96 ALA A O 1
ATOM 718 N N . LEU A 1 97 ? -12.211 5.398 -2.195 1 98.88 97 LEU A N 1
ATOM 719 C CA . LEU A 1 97 ? -12.477 3.99 -1.916 1 98.88 97 LEU A CA 1
ATOM 720 C C . LEU A 1 97 ? -11.758 3.539 -0.651 1 98.88 97 LEU A C 1
ATOM 722 O O . LEU A 1 97 ? -12.305 2.773 0.143 1 98.88 97 LEU A O 1
ATOM 726 N N . ALA A 1 98 ? -10.492 3.994 -0.487 1 98.94 98 ALA A N 1
ATOM 727 C CA . ALA A 1 98 ? -9.719 3.613 0.692 1 98.94 98 ALA A CA 1
ATOM 728 C C . ALA A 1 98 ? -10.43 4.035 1.975 1 98.94 98 ALA A C 1
ATOM 730 O O . ALA A 1 98 ? -10.453 3.285 2.953 1 98.94 98 ALA A O 1
ATOM 731 N N . ARG A 1 99 ? -10.977 5.207 1.977 1 98.88 99 ARG A N 1
ATOM 732 C CA . ARG A 1 99 ? -11.75 5.68 3.121 1 98.88 99 ARG A CA 1
ATOM 733 C C . ARG A 1 99 ? -13.055 4.902 3.266 1 98.88 99 ARG A C 1
ATOM 735 O O . ARG A 1 99 ? -13.352 4.367 4.336 1 98.88 99 ARG A O 1
ATOM 742 N N . GLN A 1 100 ? -13.773 4.754 2.197 1 98.94 100 GLN A N 1
ATOM 743 C CA . GLN A 1 100 ? -15.117 4.191 2.205 1 98.94 100 GLN A CA 1
ATOM 744 C C . GLN A 1 100 ? -15.094 2.705 2.553 1 98.94 100 GLN A C 1
ATOM 746 O O . GLN A 1 100 ? -15.961 2.217 3.279 1 98.94 100 GLN A O 1
ATOM 751 N N . HIS A 1 101 ? -14.078 2.01 2.07 1 98.88 101 HIS A N 1
ATOM 752 C CA . HIS A 1 101 ? -14.102 0.554 2.154 1 98.88 101 HIS A CA 1
ATOM 753 C C . HIS A 1 101 ? -13.148 0.051 3.23 1 98.88 101 HIS A C 1
ATOM 755 O O . HIS A 1 101 ? -13.383 -0.992 3.844 1 98.88 101 HIS A O 1
ATOM 761 N N . ASN A 1 102 ? -12.062 0.832 3.496 1 98.88 102 ASN A N 1
ATOM 762 C CA . ASN A 1 102 ? -11.031 0.315 4.395 1 98.88 102 ASN A CA 1
ATOM 763 C C . ASN A 1 102 ? -10.906 1.169 5.656 1 98.88 102 ASN A C 1
ATOM 765 O O . ASN A 1 102 ? -10.07 0.893 6.516 1 98.88 102 ASN A O 1
ATOM 769 N N . ASP A 1 103 ? -11.797 2.23 5.723 1 98.88 103 ASP A N 1
ATOM 770 C CA . ASP A 1 103 ? -11.625 3.174 6.824 1 98.88 103 ASP A CA 1
ATOM 771 C C . ASP A 1 103 ? -10.156 3.561 6.984 1 98.88 103 ASP A C 1
ATOM 773 O O . ASP A 1 103 ? -9.641 3.609 8.102 1 98.88 103 ASP A O 1
ATOM 777 N N . ALA A 1 104 ? -9.5 3.711 5.797 1 98.94 104 ALA A N 1
ATOM 778 C CA . ALA A 1 104 ? -8.094 4.117 5.832 1 98.94 104 ALA A CA 1
ATOM 779 C C . ALA A 1 104 ? -7.91 5.379 6.668 1 98.94 104 ALA A C 1
ATOM 781 O O . ALA A 1 104 ? -8.695 6.328 6.551 1 98.94 104 ALA A O 1
ATOM 782 N N . ASN A 1 105 ? -6.883 5.316 7.504 1 98.94 105 ASN A N 1
ATOM 783 C CA . ASN A 1 105 ? -6.656 6.477 8.359 1 98.94 105 ASN A CA 1
ATOM 784 C C . ASN A 1 105 ? -5.328 7.156 8.031 1 98.94 105 ASN A C 1
ATOM 786 O O . ASN A 1 105 ? -4.957 8.141 8.68 1 98.94 105 ASN A O 1
ATOM 790 N N . VAL A 1 106 ? -4.602 6.73 7.074 1 99 106 VAL A N 1
ATOM 791 C CA . VAL A 1 106 ? -3.443 7.41 6.508 1 99 106 VAL A CA 1
ATOM 792 C C . VAL A 1 106 ? -3.529 7.391 4.98 1 99 106 VAL A C 1
ATOM 794 O O . VAL A 1 106 ? -3.738 6.336 4.379 1 99 106 VAL A O 1
ATOM 797 N N . CYS A 1 107 ? -3.412 8.5 4.336 1 99 107 CYS A N 1
ATOM 798 C CA . CYS A 1 107 ? -3.303 8.664 2.893 1 99 107 CYS A CA 1
ATOM 799 C C . CYS A 1 107 ? -1.846 8.781 2.465 1 99 107 CYS A C 1
ATOM 801 O O . CYS A 1 107 ? -1.201 9.805 2.715 1 99 107 CYS A O 1
ATOM 803 N N . SER A 1 108 ? -1.312 7.805 1.831 1 99 108 SER A N 1
ATOM 804 C CA . SER A 1 108 ? 0.068 7.828 1.359 1 99 108 SER A CA 1
ATOM 805 C C . SER A 1 108 ? 0.147 8.281 -0.095 1 99 108 SER A C 1
ATOM 807 O O . SER A 1 108 ? -0.44 7.652 -0.978 1 99 108 SER A O 1
ATOM 809 N N . LEU A 1 109 ? 0.903 9.32 -0.346 1 99 109 LEU A N 1
ATOM 810 C CA . LEU A 1 109 ? 0.974 9.945 -1.662 1 99 109 LEU A CA 1
ATOM 811 C C . LEU A 1 109 ? 2.299 9.633 -2.344 1 99 109 LEU A C 1
ATOM 813 O O . LEU A 1 109 ? 3.363 9.766 -1.737 1 99 109 LEU A O 1
ATOM 817 N N . PRO A 1 110 ? 2.227 9.148 -3.604 1 98.94 110 PRO A N 1
ATOM 818 C CA . PRO A 1 110 ? 3.453 8.969 -4.383 1 98.94 110 PRO A CA 1
ATOM 819 C C . PRO A 1 110 ? 3.992 10.281 -4.949 1 98.94 110 PRO A C 1
ATOM 821 O O . PRO A 1 110 ? 3.695 10.633 -6.094 1 98.94 110 PRO A O 1
ATOM 824 N N . ALA A 1 111 ? 4.836 10.898 -4.25 1 98.88 111 ALA A N 1
ATOM 825 C CA . ALA A 1 111 ? 5.227 12.281 -4.488 1 98.88 111 ALA A CA 1
ATOM 826 C C . ALA A 1 111 ? 5.867 12.445 -5.863 1 98.88 111 ALA A C 1
ATOM 828 O O . ALA A 1 111 ? 5.699 13.484 -6.512 1 98.88 111 ALA A O 1
ATOM 829 N N . ARG A 1 112 ? 6.539 11.453 -6.336 1 98.69 112 ARG A N 1
ATOM 830 C CA . ARG A 1 112 ? 7.262 11.578 -7.598 1 98.69 112 ARG A CA 1
ATOM 831 C C . ARG A 1 112 ? 6.328 11.359 -8.781 1 98.69 112 ARG A C 1
ATOM 833 O O . ARG A 1 112 ? 6.723 11.555 -9.938 1 98.69 112 ARG A O 1
ATOM 840 N N . PHE A 1 113 ? 5.105 11.039 -8.516 1 98.81 113 PHE A N 1
ATOM 841 C CA . PHE A 1 113 ? 4.191 10.664 -9.586 1 98.81 113 PHE A CA 1
ATOM 842 C C . PHE A 1 113 ? 2.975 11.578 -9.609 1 98.81 113 PHE A C 1
ATOM 844 O O . PHE A 1 113 ? 2.002 11.312 -10.312 1 98.81 113 PHE A O 1
ATOM 851 N N . LEU A 1 114 ? 2.957 12.609 -8.844 1 98.75 114 LEU A N 1
ATOM 852 C CA . LEU A 1 114 ? 1.806 13.5 -8.75 1 98.75 114 LEU A CA 1
ATOM 853 C C . LEU A 1 114 ? 2.229 14.953 -8.922 1 98.75 114 LEU A C 1
ATOM 855 O O . LEU A 1 114 ? 3.277 15.359 -8.422 1 98.75 114 LEU A O 1
ATOM 859 N N . SER A 1 115 ? 1.358 15.711 -9.594 1 98.88 115 SER A N 1
ATOM 860 C CA . SER A 1 115 ? 1.419 17.156 -9.469 1 98.88 115 SER A CA 1
ATOM 861 C C . SER A 1 115 ? 0.762 17.641 -8.18 1 98.88 115 SER A C 1
ATOM 863 O O . SER A 1 115 ? 0.057 16.875 -7.516 1 98.88 115 SER A O 1
ATOM 865 N N . GLU A 1 116 ? 1.013 18.891 -7.832 1 98.88 116 GLU A N 1
ATOM 866 C CA . GLU A 1 116 ? 0.349 19.469 -6.672 1 98.88 116 GLU A CA 1
ATOM 867 C C . GLU A 1 116 ? -1.168 19.453 -6.832 1 98.88 116 GLU A C 1
ATOM 869 O O . GLU A 1 116 ? -1.897 19.219 -5.867 1 98.88 116 GLU A O 1
ATOM 874 N N . GLU A 1 117 ? -1.615 19.719 -8.078 1 98.81 117 GLU A N 1
ATOM 875 C CA . GLU A 1 117 ? -3.049 19.703 -8.359 1 98.81 117 GLU A CA 1
ATOM 876 C C . GLU A 1 117 ? -3.639 18.312 -8.141 1 98.81 117 GLU A C 1
ATOM 878 O O . GLU A 1 117 ? -4.723 18.172 -7.57 1 98.81 117 GLU A O 1
ATOM 883 N N . GLN A 1 118 ? -2.955 17.328 -8.586 1 98.94 118 GLN A N 1
ATOM 884 C CA . GLN A 1 118 ? -3.391 15.945 -8.391 1 98.94 118 GLN A CA 1
ATOM 885 C C . GLN A 1 118 ? -3.42 15.578 -6.906 1 98.94 118 GLN A C 1
ATOM 887 O O . GLN A 1 118 ? -4.371 14.953 -6.434 1 98.94 118 GLN A O 1
ATOM 892 N N . ALA A 1 119 ? -2.361 16.016 -6.203 1 98.94 119 ALA A N 1
ATOM 893 C CA . ALA A 1 119 ? -2.305 15.742 -4.766 1 98.94 119 ALA A CA 1
ATOM 894 C C . ALA A 1 119 ? -3.479 16.391 -4.043 1 98.94 119 ALA A C 1
ATOM 896 O O . ALA A 1 119 ? -4.109 15.773 -3.184 1 98.94 119 ALA A O 1
ATOM 897 N N . ALA A 1 120 ? -3.777 17.609 -4.422 1 98.94 120 ALA A N 1
ATOM 898 C CA . ALA A 1 120 ? -4.895 18.328 -3.807 1 98.94 120 ALA A CA 1
ATOM 899 C C . ALA A 1 120 ? -6.211 17.578 -4.031 1 98.94 120 ALA A C 1
ATOM 901 O O . ALA A 1 120 ? -7.008 17.422 -3.104 1 98.94 120 ALA A O 1
ATOM 902 N N . ALA A 1 121 ? -6.406 17.141 -5.262 1 98.94 121 ALA A N 1
ATOM 903 C CA . ALA A 1 121 ? -7.633 16.422 -5.594 1 98.94 121 ALA A CA 1
ATOM 904 C C . ALA A 1 121 ? -7.738 15.109 -4.812 1 98.94 121 ALA A C 1
ATOM 906 O O . ALA A 1 121 ? -8.828 14.727 -4.371 1 98.94 121 ALA A O 1
ATOM 907 N N . ILE A 1 122 ? -6.652 14.438 -4.648 1 98.94 122 ILE A N 1
ATOM 908 C CA . ILE A 1 122 ? -6.605 13.188 -3.893 1 98.94 122 ILE A CA 1
ATOM 909 C C . ILE A 1 122 ? -6.934 13.461 -2.426 1 98.94 122 ILE A C 1
ATOM 911 O O . ILE A 1 122 ? -7.742 12.75 -1.821 1 98.94 122 ILE A O 1
ATOM 915 N N . LEU A 1 123 ? -6.301 14.477 -1.873 1 98.94 123 LEU A N 1
ATOM 916 C CA . LEU A 1 123 ? -6.539 14.828 -0.478 1 98.94 123 LEU A CA 1
ATOM 917 C C . LEU A 1 123 ? -8 15.195 -0.251 1 98.94 123 LEU A C 1
ATOM 919 O O . LEU A 1 123 ? -8.602 14.781 0.742 1 98.94 123 LEU A O 1
ATOM 923 N N . ASP A 1 124 ? -8.578 15.953 -1.168 1 98.88 124 ASP A N 1
ATOM 924 C CA . ASP A 1 124 ? -9.992 16.297 -1.047 1 98.88 124 ASP A CA 1
ATOM 925 C C . ASP A 1 124 ? -10.859 15.047 -1.004 1 98.88 124 ASP A C 1
ATOM 927 O O . ASP A 1 124 ? -11.734 14.914 -0.143 1 98.88 124 ASP A O 1
ATOM 931 N N . ALA A 1 125 ? -10.648 14.141 -1.914 1 98.94 125 ALA A N 1
ATOM 932 C CA . ALA A 1 125 ? -11.438 12.906 -1.979 1 98.94 125 ALA A CA 1
ATOM 933 C C . ALA A 1 125 ? -11.289 12.102 -0.694 1 98.94 125 ALA A C 1
ATOM 935 O O . ALA A 1 125 ? -12.273 11.547 -0.188 1 98.94 125 ALA A O 1
ATOM 936 N N . PHE A 1 126 ? -10.086 12.031 -0.16 1 98.94 126 PHE A N 1
ATOM 937 C CA . PHE A 1 126 ? -9.805 11.25 1.039 1 98.94 126 PHE A CA 1
ATOM 938 C C . PHE A 1 126 ? -10.508 11.844 2.252 1 98.94 126 PHE A C 1
ATOM 940 O O . PHE A 1 126 ? -11.141 11.125 3.025 1 98.94 126 PHE A O 1
ATOM 947 N N . PHE A 1 127 ? -10.398 13.117 2.402 1 98.69 127 PHE A N 1
ATOM 948 C CA . PHE A 1 127 ? -10.883 13.773 3.611 1 98.69 127 PHE A CA 1
ATOM 949 C C . PHE A 1 127 ? -12.391 13.969 3.555 1 98.69 127 PHE A C 1
ATOM 951 O O . PHE A 1 127 ? -13.039 14.133 4.59 1 98.69 127 PHE A O 1
ATOM 958 N N . GLU A 1 128 ? -12.961 13.961 2.365 1 98.19 128 GLU A N 1
ATOM 959 C CA . GLU A 1 128 ? -14.398 14.164 2.219 1 98.19 128 GLU A CA 1
ATOM 960 C C . GLU A 1 128 ? -15.156 12.844 2.318 1 98.19 128 GLU A C 1
ATOM 962 O O . GLU A 1 128 ? -16.344 12.828 2.635 1 98.19 128 GLU A O 1
ATOM 967 N N . ALA A 1 129 ? -14.531 11.758 2.002 1 98.62 129 ALA A N 1
ATOM 968 C CA . ALA A 1 129 ? -15.188 10.453 2.002 1 98.62 129 ALA A CA 1
ATOM 969 C C . ALA A 1 129 ? -15.477 9.984 3.426 1 98.62 129 ALA A C 1
ATOM 971 O O . ALA A 1 129 ? -14.828 10.43 4.375 1 98.62 129 ALA A O 1
ATOM 972 N N . GLU A 1 130 ? -16.469 9.102 3.523 1 98.38 130 GLU A N 1
ATOM 973 C CA . GLU A 1 130 ? -16.859 8.508 4.801 1 98.38 130 GLU A CA 1
ATOM 974 C C . GLU A 1 130 ? -16.859 6.984 4.727 1 98.38 130 GLU A C 1
ATOM 976 O O . GLU A 1 130 ? -17.25 6.414 3.705 1 98.38 130 GLU A O 1
ATOM 981 N N . PHE A 1 131 ? -16.5 6.355 5.883 1 98.81 131 PHE A N 1
ATOM 982 C CA . PHE A 1 131 ? -16.484 4.902 5.98 1 98.81 131 PHE A CA 1
ATOM 983 C C . PHE A 1 131 ? -17.906 4.344 5.836 1 98.81 131 PHE A C 1
ATOM 985 O O . PHE A 1 131 ? -18.828 4.781 6.531 1 98.81 131 PHE A O 1
ATOM 992 N N . GLU A 1 132 ? -18.062 3.387 4.992 1 98.56 132 GLU A N 1
ATOM 993 C CA . GLU A 1 132 ? -19.391 2.889 4.656 1 98.56 132 GLU A CA 1
ATOM 994 C C . GLU A 1 132 ? -19.906 1.938 5.73 1 98.56 132 GLU A C 1
ATOM 996 O O . GLU A 1 132 ? -21.125 1.794 5.902 1 98.56 132 GLU A O 1
ATOM 1001 N N . GLY A 1 133 ? -19.031 1.306 6.438 1 98.12 133 GLY A N 1
ATOM 1002 C CA . GLY A 1 133 ? -19.438 0.34 7.449 1 98.12 133 GLY A CA 1
ATOM 1003 C C . GLY A 1 133 ? -19.969 -0.953 6.855 1 98.12 133 GLY A C 1
ATOM 1004 O O . GLY A 1 133 ? -19.391 -1.483 5.902 1 98.12 133 GLY A O 1
ATOM 1005 N N . GLY A 1 134 ? -20.969 -1.654 7.484 1 97.06 134 GLY A N 1
ATOM 1006 C CA . GLY A 1 134 ? -21.562 -2.883 6.973 1 97.06 134 GLY A CA 1
ATOM 1007 C C . GLY A 1 134 ? -20.547 -3.994 6.777 1 97.06 134 GLY A C 1
ATOM 1008 O O . GLY A 1 134 ? -19.781 -4.316 7.691 1 97.06 134 GLY A O 1
ATOM 1009 N N . ARG A 1 135 ? -20.578 -4.512 5.609 1 96.62 135 ARG A N 1
ATOM 1010 C CA . ARG A 1 135 ? -19.656 -5.594 5.289 1 96.62 135 ARG A CA 1
ATOM 1011 C C . ARG A 1 135 ? -18.203 -5.129 5.402 1 96.62 135 ARG A C 1
ATOM 1013 O O . ARG A 1 135 ? -17.328 -5.926 5.715 1 96.62 135 ARG A O 1
ATOM 1020 N N . HIS A 1 136 ? -17.922 -3.889 5.137 1 98.44 136 HIS A N 1
ATOM 1021 C CA . HIS A 1 136 ? -16.562 -3.354 5.184 1 98.44 136 HIS A CA 1
ATOM 1022 C C . HIS A 1 136 ? -16.047 -3.291 6.617 1 98.44 136 HIS A C 1
ATOM 1024 O O . HIS A 1 136 ? -14.852 -3.469 6.855 1 98.44 136 HIS A O 1
ATOM 1030 N N . ARG A 1 137 ? -16.922 -3.031 7.586 1 98.44 137 ARG A N 1
ATOM 1031 C CA . ARG A 1 137 ? -16.516 -3.012 8.984 1 98.44 137 ARG A CA 1
ATOM 1032 C C . ARG A 1 137 ? -15.945 -4.363 9.414 1 98.44 137 ARG A C 1
ATOM 1034 O O . ARG A 1 137 ? -14.914 -4.43 10.078 1 98.44 137 ARG A O 1
ATOM 1041 N N . ARG A 1 138 ? -16.672 -5.398 9.023 1 98.12 138 ARG A N 1
ATOM 1042 C CA . ARG A 1 138 ? -16.203 -6.75 9.328 1 98.12 138 ARG A CA 1
ATOM 1043 C C . ARG A 1 138 ? -14.812 -6.984 8.773 1 98.12 138 ARG A C 1
ATOM 1045 O O . ARG A 1 138 ? -13.945 -7.52 9.469 1 98.12 138 ARG A O 1
ATOM 1052 N N . ARG A 1 139 ? -14.555 -6.648 7.582 1 98.75 139 ARG A N 1
ATOM 1053 C CA . ARG A 1 139 ? -13.273 -6.828 6.918 1 98.75 139 ARG A CA 1
ATOM 1054 C C . ARG A 1 139 ? -12.18 -6.031 7.617 1 98.75 139 ARG A C 1
ATOM 1056 O O . ARG A 1 139 ? -11.086 -6.547 7.863 1 98.75 139 ARG A O 1
ATOM 1063 N N . VAL A 1 140 ? -12.484 -4.773 7.918 1 98.81 140 VAL A N 1
ATOM 1064 C CA . VAL A 1 140 ? -11.523 -3.895 8.578 1 98.81 140 VAL A CA 1
ATOM 1065 C C . VAL A 1 140 ? -11.102 -4.504 9.914 1 98.81 140 VAL A C 1
ATOM 1067 O O . VAL A 1 140 ? -9.93 -4.445 10.289 1 98.81 140 VAL A O 1
ATOM 1070 N N . GLU A 1 141 ? -12.008 -5.16 10.609 1 98.5 141 GLU A N 1
ATOM 1071 C CA . GLU A 1 141 ? -11.742 -5.758 11.914 1 98.5 141 GLU A CA 1
ATOM 1072 C C . GLU A 1 141 ? -10.844 -6.984 11.789 1 98.5 141 GLU A C 1
ATOM 1074 O O . GLU A 1 141 ? -10.289 -7.461 12.781 1 98.5 141 GLU A O 1
ATOM 1079 N N . MET A 1 142 ? -10.656 -7.488 10.539 1 98.75 142 MET A N 1
ATOM 1080 C CA . MET A 1 142 ? -9.859 -8.688 10.297 1 98.75 142 MET A CA 1
ATOM 1081 C C . MET A 1 142 ? -8.469 -8.32 9.797 1 98.75 142 MET A C 1
ATOM 1083 O O . MET A 1 142 ? -7.633 -9.203 9.578 1 98.75 142 MET A O 1
ATOM 1087 N N . ILE A 1 143 ? -8.133 -7.02 9.625 1 98.81 143 ILE A N 1
ATOM 1088 C CA . ILE A 1 143 ? -6.898 -6.594 8.984 1 98.81 143 ILE A CA 1
ATOM 1089 C C . ILE A 1 143 ? -5.711 -6.891 9.898 1 98.81 143 ILE A C 1
ATOM 1091 O O . ILE A 1 143 ? -4.691 -7.418 9.453 1 98.81 143 ILE A O 1
ATOM 1095 N N . ASP A 1 144 ? -5.832 -6.551 11.156 1 98.31 144 ASP A N 1
ATOM 1096 C CA . ASP A 1 144 ? -4.719 -6.742 12.078 1 98.31 144 ASP A CA 1
ATOM 1097 C C . ASP A 1 144 ? -4.508 -8.227 12.383 1 98.31 144 ASP A C 1
ATOM 1099 O O . ASP A 1 144 ? -5.441 -9.023 12.281 1 98.31 144 ASP A O 1
ATOM 1103 N N . LEU A 1 145 ? -3.277 -8.562 12.734 1 95.81 145 LEU A N 1
ATOM 1104 C CA . LEU A 1 145 ? -2.941 -9.938 13.086 1 95.81 145 LEU A CA 1
ATOM 1105 C C . LEU A 1 145 ? -3.484 -10.297 14.469 1 95.81 145 LEU A C 1
ATOM 1107 O O . LEU A 1 145 ? -3.549 -9.438 15.352 1 95.81 145 LEU A O 1
ATOM 1111 N N . MET B 1 1 ? 16.938 -19.328 -16.109 1 59.38 1 MET B N 1
ATOM 1112 C CA . MET B 1 1 ? 16.031 -18.234 -15.727 1 59.38 1 MET B CA 1
ATOM 1113 C C . MET B 1 1 ? 15.57 -18.391 -14.281 1 59.38 1 MET B C 1
ATOM 1115 O O . MET B 1 1 ? 15.266 -19.5 -13.836 1 59.38 1 MET B O 1
ATOM 1119 N N . LYS B 1 2 ? 15.695 -17.453 -13.461 1 78.19 2 LYS B N 1
ATOM 1120 C CA . LYS B 1 2 ? 15.32 -17.609 -12.055 1 78.19 2 LYS B CA 1
ATOM 1121 C C . LYS B 1 2 ? 13.844 -17.984 -11.914 1 78.19 2 LYS B C 1
ATOM 1123 O O . LYS B 1 2 ? 12.984 -17.375 -12.547 1 78.19 2 LYS B O 1
ATOM 1128 N N . THR B 1 3 ? 13.539 -19.188 -11.336 1 91.38 3 THR B N 1
ATOM 1129 C CA . THR B 1 3 ? 12.18 -19.656 -11.133 1 91.38 3 THR B CA 1
ATOM 1130 C C . THR B 1 3 ? 11.727 -19.406 -9.695 1 91.38 3 THR B C 1
ATOM 1132 O O . THR B 1 3 ? 12.5 -19.578 -8.75 1 91.38 3 THR B O 1
ATOM 1135 N N . PHE B 1 4 ? 10.516 -18.875 -9.625 1 97.44 4 PHE B N 1
ATOM 1136 C CA . PHE B 1 4 ? 9.977 -18.531 -8.312 1 97.44 4 PHE B CA 1
ATOM 1137 C C . PHE B 1 4 ? 8.812 -19.453 -7.961 1 97.44 4 PHE B C 1
ATOM 1139 O O . PHE B 1 4 ? 8.047 -19.859 -8.836 1 97.44 4 PHE B O 1
ATOM 1146 N N . ASN B 1 5 ? 8.781 -19.828 -6.73 1 98.62 5 ASN B N 1
ATOM 1147 C CA . ASN B 1 5 ? 7.516 -20.266 -6.152 1 98.62 5 ASN B CA 1
ATOM 1148 C C . ASN B 1 5 ? 6.672 -19.094 -5.688 1 98.62 5 ASN B C 1
ATOM 1150 O O . ASN B 1 5 ? 7.062 -18.359 -4.77 1 98.62 5 ASN B O 1
ATOM 1154 N N . VAL B 1 6 ? 5.48 -18.969 -6.312 1 98.94 6 VAL B N 1
ATOM 1155 C CA . VAL B 1 6 ? 4.715 -17.75 -6.117 1 98.94 6 VAL B CA 1
ATOM 1156 C C . VAL B 1 6 ? 3.381 -18.062 -5.449 1 98.94 6 VAL B C 1
ATOM 1158 O O . VAL B 1 6 ? 2.59 -18.859 -5.977 1 98.94 6 VAL B O 1
ATOM 1161 N N . ALA B 1 7 ? 3.156 -17.531 -4.27 1 98.94 7 ALA B N 1
ATOM 1162 C CA . ALA B 1 7 ? 1.821 -17.562 -3.678 1 98.94 7 ALA B CA 1
ATOM 1163 C C . ALA B 1 7 ? 0.928 -16.484 -4.281 1 98.94 7 ALA B C 1
ATOM 1165 O O . ALA B 1 7 ? 1.344 -15.336 -4.422 1 98.94 7 ALA B O 1
ATOM 1166 N N . ILE B 1 8 ? -0.328 -16.812 -4.684 1 99 8 ILE B N 1
ATOM 1167 C CA . ILE B 1 8 ? -1.256 -15.797 -5.16 1 99 8 ILE B CA 1
ATOM 1168 C C . ILE B 1 8 ? -2.551 -15.859 -4.352 1 99 8 ILE B C 1
ATOM 1170 O O . ILE B 1 8 ? -2.936 -16.922 -3.865 1 99 8 ILE B O 1
ATOM 1174 N N . ALA B 1 9 ? -3.158 -14.766 -4.094 1 98.94 9 ALA B N 1
ATOM 1175 C CA . ALA B 1 9 ? -4.422 -14.688 -3.369 1 98.94 9 ALA B CA 1
ATOM 1176 C C . ALA B 1 9 ? -5.25 -13.492 -3.83 1 98.94 9 ALA B C 1
ATOM 1178 O O . ALA B 1 9 ? -4.699 -12.445 -4.168 1 98.94 9 ALA B O 1
ATOM 1179 N N . SER B 1 10 ? -6.52 -13.633 -3.857 1 98.94 10 SER B N 1
ATOM 1180 C CA . SER B 1 10 ? -7.461 -12.547 -4.148 1 98.94 10 SER B CA 1
ATOM 1181 C C . SER B 1 10 ? -8.766 -12.734 -3.385 1 98.94 10 SER B C 1
ATOM 1183 O O . SER B 1 10 ? -9.078 -13.844 -2.932 1 98.94 10 SER B O 1
ATOM 1185 N N . ASP B 1 11 ? -9.43 -11.633 -3.211 1 98.88 11 ASP B N 1
ATOM 1186 C CA . ASP B 1 11 ? -10.852 -11.727 -2.895 1 98.88 11 ASP B CA 1
ATOM 1187 C C . ASP B 1 11 ? -11.695 -11.828 -4.168 1 98.88 11 ASP B C 1
ATOM 1189 O O . ASP B 1 11 ? -11.164 -12.094 -5.246 1 98.88 11 ASP B O 1
ATOM 1193 N N . HIS B 1 12 ? -12.961 -11.586 -4.016 1 98.88 12 HIS B N 1
ATOM 1194 C CA . HIS B 1 12 ? -13.898 -11.75 -5.125 1 98.88 12 HIS B CA 1
ATOM 1195 C C . HIS B 1 12 ? -13.656 -10.695 -6.203 1 98.88 12 HIS B C 1
ATOM 1197 O O . HIS B 1 12 ? -13.836 -10.969 -7.391 1 98.88 12 HIS B O 1
ATOM 1203 N N . ALA B 1 13 ? -13.281 -9.523 -5.766 1 98.75 13 ALA B N 1
ATOM 1204 C CA . ALA B 1 13 ? -13.07 -8.445 -6.73 1 98.75 13 ALA B CA 1
ATOM 1205 C C . ALA B 1 13 ? -11.852 -8.727 -7.609 1 98.75 13 ALA B C 1
ATOM 1207 O O . ALA B 1 13 ? -11.781 -8.25 -8.742 1 98.75 13 ALA B O 1
ATOM 1208 N N . GLY B 1 14 ? -10.945 -9.523 -7.09 1 98.88 14 GLY B N 1
ATOM 1209 C CA . GLY B 1 14 ? -9.734 -9.836 -7.836 1 98.88 14 GLY B CA 1
ATOM 1210 C C . GLY B 1 14 ? -9.766 -11.219 -8.469 1 98.88 14 GLY B C 1
ATOM 1211 O O . GLY B 1 14 ? -8.773 -11.648 -9.062 1 98.88 14 GLY B O 1
ATOM 1212 N N . TYR B 1 15 ? -10.891 -11.922 -8.375 1 98.88 15 TYR B N 1
ATOM 1213 C CA . TYR B 1 15 ? -10.945 -13.336 -8.727 1 98.88 15 TYR B CA 1
ATOM 1214 C C . TYR B 1 15 ? -10.594 -13.547 -10.188 1 98.88 15 TYR B C 1
ATOM 1216 O O . TYR B 1 15 ? -9.695 -14.328 -10.516 1 98.88 15 TYR B O 1
ATOM 1224 N N . ARG B 1 16 ? -11.242 -12.852 -11.102 1 98.88 16 ARG B N 1
ATOM 1225 C CA . ARG B 1 16 ? -11.023 -13.062 -12.531 1 98.88 16 ARG B CA 1
ATOM 1226 C C . ARG B 1 16 ? -9.594 -12.719 -12.93 1 98.88 16 ARG B C 1
ATOM 1228 O O . ARG B 1 16 ? -8.945 -13.469 -13.656 1 98.88 16 ARG B O 1
ATOM 1235 N N . MET B 1 17 ? -9.125 -11.609 -12.461 1 98.94 17 MET B N 1
ATOM 1236 C CA . MET B 1 17 ? -7.75 -11.211 -12.75 1 98.94 17 MET B CA 1
ATOM 1237 C C . MET B 1 17 ? -6.758 -12.211 -12.164 1 98.94 17 MET B C 1
ATOM 1239 O O . MET B 1 17 ? -5.715 -12.477 -12.758 1 98.94 17 MET B O 1
ATOM 1243 N N . LYS B 1 18 ? -7.07 -12.75 -10.969 1 98.94 18 LYS B N 1
ATOM 1244 C CA . LYS B 1 18 ? -6.191 -13.742 -10.359 1 98.94 18 LYS B CA 1
ATOM 1245 C C . LYS B 1 18 ? -6.055 -14.969 -11.25 1 98.94 18 LYS B C 1
ATOM 1247 O O . LYS B 1 18 ? -4.961 -15.531 -11.383 1 98.94 18 LYS B O 1
ATOM 1252 N N . GLU B 1 19 ? -7.141 -15.336 -11.828 1 98.94 19 GLU B N 1
ATOM 1253 C CA . GLU B 1 19 ? -7.082 -16.484 -12.734 1 98.94 19 GLU B CA 1
ATOM 1254 C C . GLU B 1 19 ? -6.16 -16.203 -13.922 1 98.94 19 GLU B C 1
ATOM 1256 O O . GLU B 1 19 ? -5.363 -17.062 -14.312 1 98.94 19 GLU B O 1
ATOM 1261 N N . PHE B 1 20 ? -6.305 -15.078 -14.5 1 98.94 20 PHE B N 1
ATOM 1262 C CA . PHE B 1 20 ? -5.402 -14.672 -15.57 1 98.94 20 PHE B CA 1
ATOM 1263 C C . PHE B 1 20 ? -3.955 -14.68 -15.086 1 98.94 20 PHE B C 1
ATOM 1265 O O . PHE B 1 20 ? -3.074 -15.219 -15.766 1 98.94 20 PHE B O 1
ATOM 1272 N N . VAL B 1 21 ? -3.676 -14.055 -13.914 1 98.94 21 VAL B N 1
ATOM 1273 C CA . VAL B 1 21 ? -2.338 -13.93 -13.344 1 98.94 21 VAL B CA 1
ATOM 1274 C C . VAL B 1 21 ? -1.732 -15.32 -13.133 1 98.94 21 VAL B C 1
ATOM 1276 O O . VAL B 1 21 ? -0.568 -15.555 -13.469 1 98.94 21 VAL B O 1
ATOM 1279 N N . ALA B 1 22 ? -2.51 -16.219 -12.539 1 98.94 22 ALA B N 1
ATOM 1280 C CA . ALA B 1 22 ? -2.039 -17.594 -12.328 1 98.94 22 ALA B CA 1
ATOM 1281 C C . ALA B 1 22 ? -1.585 -18.219 -13.648 1 98.94 22 ALA B C 1
ATOM 1283 O O . ALA B 1 22 ? -0.494 -18.797 -13.727 1 98.94 22 ALA B O 1
ATOM 1284 N N . GLY B 1 23 ? -2.471 -18.109 -14.656 1 98.88 23 GLY B N 1
ATOM 1285 C CA . GLY B 1 23 ? -2.115 -18.641 -15.961 1 98.88 23 GLY B CA 1
ATOM 1286 C C . GLY B 1 23 ? -0.876 -18 -16.547 1 98.88 23 GLY B C 1
ATOM 1287 O O . GLY B 1 23 ? -0.04 -18.688 -17.141 1 98.88 23 GLY B O 1
ATOM 1288 N N . TYR B 1 24 ? -0.781 -16.703 -16.422 1 98.88 24 TYR B N 1
ATOM 1289 C CA . TYR B 1 24 ? 0.343 -15.945 -16.953 1 98.88 24 TYR B CA 1
ATOM 1290 C C . TYR B 1 24 ? 1.655 -16.391 -16.328 1 98.88 24 TYR B C 1
ATOM 1292 O O . TYR B 1 24 ? 2.652 -16.594 -17.016 1 98.88 24 TYR B O 1
ATOM 1300 N N . LEU B 1 25 ? 1.695 -16.516 -14.984 1 98.75 25 LEU B N 1
ATOM 1301 C CA . LEU B 1 25 ? 2.895 -16.891 -14.25 1 98.75 25 LEU B CA 1
ATOM 1302 C C . LEU B 1 25 ? 3.291 -18.328 -14.578 1 98.75 25 LEU B C 1
ATOM 1304 O O . LEU B 1 25 ? 4.477 -18.625 -14.742 1 98.75 25 LEU B O 1
ATOM 1308 N N . LEU B 1 26 ? 2.305 -19.234 -14.656 1 98.69 26 LEU B N 1
ATOM 1309 C CA . LEU B 1 26 ? 2.576 -20.609 -15.039 1 98.69 26 LEU B CA 1
ATOM 1310 C C . LEU B 1 26 ? 3.217 -20.672 -16.422 1 98.69 26 LEU B C 1
ATOM 1312 O O . LEU B 1 26 ? 4.156 -21.453 -16.641 1 98.69 26 LEU B O 1
ATOM 1316 N N . ALA B 1 27 ? 2.703 -19.891 -17.328 1 98.31 27 ALA B N 1
ATOM 1317 C CA . ALA B 1 27 ? 3.225 -19.859 -18.688 1 98.31 27 ALA B CA 1
ATOM 1318 C C . ALA B 1 27 ? 4.668 -19.359 -18.719 1 98.31 27 ALA B C 1
ATOM 1320 O O . ALA B 1 27 ? 5.43 -19.703 -19.625 1 98.31 27 ALA B O 1
ATOM 1321 N N . LYS B 1 28 ? 5.055 -18.562 -17.766 1 97.56 28 LYS B N 1
ATOM 1322 C CA . LYS B 1 28 ? 6.414 -18.031 -17.641 1 97.56 28 LYS B CA 1
ATOM 1323 C C . LYS B 1 28 ? 7.34 -19.062 -16.984 1 97.56 28 LYS B C 1
ATOM 1325 O O . LYS B 1 28 ? 8.547 -18.828 -16.891 1 97.56 28 LYS B O 1
ATOM 1330 N N . GLY B 1 29 ? 6.762 -20.109 -16.453 1 97.44 29 GLY B N 1
ATOM 1331 C CA . GLY B 1 29 ? 7.555 -21.188 -15.867 1 97.44 29 GLY B CA 1
ATOM 1332 C C . GLY B 1 29 ? 7.648 -21.125 -14.359 1 97.44 29 GLY B C 1
ATOM 1333 O O . GLY B 1 29 ? 8.445 -21.828 -13.742 1 97.44 29 GLY B O 1
ATOM 1334 N N . TYR B 1 30 ? 6.898 -20.234 -13.75 1 98.44 30 TYR B N 1
ATOM 1335 C CA . TYR B 1 30 ? 6.891 -20.156 -12.297 1 98.44 30 TYR B CA 1
ATOM 1336 C C . TYR B 1 30 ? 5.949 -21.188 -11.695 1 98.44 30 TYR B C 1
ATOM 1338 O O . TYR B 1 30 ? 5.023 -21.656 -12.359 1 98.44 30 TYR B O 1
ATOM 1346 N N . ALA B 1 31 ? 6.27 -21.656 -10.461 1 98.62 31 ALA B N 1
ATOM 1347 C CA . ALA B 1 31 ? 5.301 -22.406 -9.672 1 98.62 31 ALA B CA 1
ATOM 1348 C C . ALA B 1 31 ? 4.312 -21.469 -8.977 1 98.62 31 ALA B C 1
ATOM 1350 O O . ALA B 1 31 ? 4.695 -20.391 -8.508 1 98.62 31 ALA B O 1
ATOM 1351 N N . VAL B 1 32 ? 3.066 -21.922 -8.953 1 98.81 32 VAL B N 1
ATOM 1352 C CA . VAL B 1 32 ? 2.035 -21.062 -8.391 1 98.81 32 VAL B CA 1
ATOM 1353 C C . VAL B 1 32 ? 1.259 -21.812 -7.312 1 98.81 32 VAL B C 1
ATOM 1355 O O . VAL B 1 32 ? 0.815 -22.938 -7.531 1 98.81 32 VAL B O 1
ATOM 1358 N N . ASN B 1 33 ? 1.191 -21.281 -6.141 1 98.88 33 ASN B N 1
ATOM 1359 C CA . ASN B 1 33 ? 0.307 -21.703 -5.059 1 98.88 33 ASN B CA 1
ATOM 1360 C C . ASN B 1 33 ? -0.874 -20.75 -4.902 1 98.88 33 ASN B C 1
ATOM 1362 O O . ASN B 1 33 ? -0.758 -19.719 -4.242 1 98.88 33 ASN B O 1
ATOM 1366 N N . ASP B 1 34 ? -2.035 -21.125 -5.441 1 98.94 34 ASP B N 1
ATOM 1367 C CA . ASP B 1 34 ? -3.205 -20.25 -5.445 1 98.94 34 ASP B CA 1
ATOM 1368 C C . ASP B 1 34 ? -3.994 -20.391 -4.145 1 98.94 34 ASP B C 1
ATOM 1370 O O . ASP B 1 34 ? -4.633 -21.422 -3.904 1 98.94 34 ASP B O 1
ATOM 1374 N N . LEU B 1 35 ? -4.008 -19.344 -3.361 1 98.94 35 LEU B N 1
ATOM 1375 C CA . LEU B 1 35 ? -4.664 -19.312 -2.059 1 98.94 35 LEU B CA 1
ATOM 1376 C C . LEU B 1 35 ? -5.898 -18.406 -2.098 1 98.94 35 LEU B C 1
ATOM 1378 O O . LEU B 1 35 ? -6.441 -18.047 -1.05 1 98.94 35 LEU B O 1
ATOM 1382 N N . GLY B 1 36 ? -6.266 -17.938 -3.273 1 98.88 36 GLY B N 1
ATOM 1383 C CA . GLY B 1 36 ? -7.367 -17 -3.416 1 98.88 36 GLY B CA 1
ATOM 1384 C C . GLY B 1 36 ? -8.727 -17.688 -3.449 1 98.88 36 GLY B C 1
ATOM 1385 O O . GLY B 1 36 ? -8.82 -18.906 -3.305 1 98.88 36 GLY B O 1
ATOM 1386 N N . THR B 1 37 ? -9.742 -16.844 -3.516 1 98.81 37 THR B N 1
ATOM 1387 C CA . THR B 1 37 ? -11.094 -17.359 -3.594 1 98.81 37 THR B CA 1
ATOM 1388 C C . THR B 1 37 ? -11.305 -18.125 -4.898 1 98.81 37 THR B C 1
ATOM 1390 O O . THR B 1 37 ? -10.477 -18.062 -5.805 1 98.81 37 THR B O 1
ATOM 1393 N N . ARG B 1 38 ? -12.398 -18.812 -4.969 1 98.5 38 ARG B N 1
ATOM 1394 C CA . ARG B 1 38 ? -12.609 -19.703 -6.113 1 98.5 38 ARG B CA 1
ATOM 1395 C C . ARG B 1 38 ? -13.812 -19.25 -6.938 1 98.5 38 ARG B C 1
ATOM 1397 O O . ARG B 1 38 ? -14.273 -19.969 -7.82 1 98.5 38 ARG B O 1
ATOM 1404 N N . SER B 1 39 ? -14.367 -18.031 -6.594 1 98.38 39 SER B N 1
ATOM 1405 C CA . SER B 1 39 ? -15.508 -17.5 -7.332 1 98.38 39 SER B CA 1
ATOM 1406 C C . SER B 1 39 ? -15.641 -15.992 -7.133 1 98.38 39 SER B C 1
ATOM 1408 O O . SER B 1 39 ? -14.805 -15.375 -6.465 1 98.38 39 SER B O 1
ATOM 1410 N N . GLU B 1 40 ? -16.641 -15.477 -7.754 1 98.31 40 GLU B N 1
ATOM 1411 C CA . GLU B 1 40 ? -16.906 -14.039 -7.648 1 98.31 40 GLU B CA 1
ATOM 1412 C C . GLU B 1 40 ? -17.859 -13.734 -6.488 1 98.31 40 GLU B C 1
ATOM 1414 O O . GLU B 1 40 ? -18.266 -12.594 -6.301 1 98.31 40 GLU B O 1
ATOM 1419 N N . GLU B 1 41 ? -18.125 -14.727 -5.676 1 98.5 41 GLU B N 1
ATOM 1420 C CA . GLU B 1 41 ? -18.953 -14.5 -4.492 1 98.5 41 GLU B CA 1
ATOM 1421 C C . GLU B 1 41 ? -18.203 -13.664 -3.457 1 98.5 41 GLU B C 1
ATOM 1423 O O . GLU B 1 41 ? -17 -13.859 -3.24 1 98.5 41 GLU B O 1
ATOM 1428 N N . SER B 1 42 ? -18.969 -12.781 -2.859 1 98.44 42 SER B N 1
ATOM 1429 C CA . SER B 1 42 ? -18.375 -11.844 -1.909 1 98.44 42 SER B CA 1
ATOM 1430 C C . SER B 1 42 ? -17.672 -12.586 -0.768 1 98.44 42 SER B C 1
ATOM 1432 O O . SER B 1 42 ? -18.266 -13.484 -0.155 1 98.44 42 SER B O 1
ATOM 1434 N N . VAL B 1 43 ? -16.422 -12.258 -0.48 1 98.75 43 VAL B N 1
ATOM 1435 C CA . VAL B 1 43 ? -15.641 -12.82 0.61 1 98.75 43 VAL B CA 1
ATOM 1436 C C . VAL B 1 43 ? -14.844 -11.719 1.304 1 98.75 43 VAL B C 1
ATOM 1438 O O . VAL B 1 43 ? -14.852 -10.57 0.855 1 98.75 43 VAL B O 1
ATOM 1441 N N . ASP B 1 44 ? -14.219 -12.07 2.402 1 98.81 44 ASP B N 1
ATOM 1442 C CA . ASP B 1 44 ? -13.438 -11.109 3.182 1 98.81 44 ASP B CA 1
ATOM 1443 C C . ASP B 1 44 ? -11.953 -11.18 2.824 1 98.81 44 ASP B C 1
ATOM 1445 O O . ASP B 1 44 ? -11.281 -12.148 3.164 1 98.81 44 ASP B O 1
ATOM 1449 N N . TYR B 1 45 ? -11.43 -10.148 2.223 1 98.88 45 TYR B N 1
ATOM 1450 C CA . TYR B 1 45 ? -10.094 -10.156 1.644 1 98.88 45 TYR B CA 1
ATOM 1451 C C . TYR B 1 45 ? -9.047 -10.477 2.701 1 98.88 45 TYR B C 1
ATOM 1453 O O . TYR B 1 45 ? -8.008 -11.078 2.396 1 98.88 45 TYR B O 1
ATOM 1461 N N . PRO B 1 46 ? -9.25 -10.102 3.984 1 98.94 46 PRO B N 1
ATOM 1462 C CA . PRO B 1 46 ? -8.141 -10.328 4.914 1 98.94 46 PRO B CA 1
ATOM 1463 C C . PRO B 1 46 ? -7.844 -11.805 5.133 1 98.94 46 PRO B C 1
ATOM 1465 O O . PRO B 1 46 ? -6.703 -12.18 5.406 1 98.94 46 PRO B O 1
ATOM 1468 N N . VAL B 1 47 ? -8.875 -12.68 5.008 1 98.88 47 VAL B N 1
ATOM 1469 C CA . VAL B 1 47 ? -8.68 -14.117 5.152 1 98.88 47 VAL B CA 1
ATOM 1470 C C . VAL B 1 47 ? -7.629 -14.602 4.152 1 98.88 47 VAL B C 1
ATOM 1472 O O . VAL B 1 47 ? -6.688 -15.312 4.523 1 98.88 47 VAL B O 1
ATOM 1475 N N . TYR B 1 48 ? -7.703 -14.172 2.971 1 98.94 48 TYR B N 1
ATOM 1476 C CA . TYR B 1 48 ? -6.816 -14.57 1.887 1 98.94 48 TYR B CA 1
ATOM 1477 C C . TYR B 1 48 ? -5.469 -13.875 1.996 1 98.94 48 TYR B C 1
ATOM 1479 O O . TYR B 1 48 ? -4.43 -14.461 1.691 1 98.94 48 TYR B O 1
ATOM 1487 N N . ALA B 1 49 ? -5.527 -12.602 2.373 1 98.94 49 ALA B N 1
ATOM 1488 C CA . ALA B 1 49 ? -4.293 -11.852 2.592 1 98.94 49 ALA B CA 1
ATOM 1489 C C . ALA B 1 49 ? -3.41 -12.547 3.627 1 98.94 49 ALA B C 1
ATOM 1491 O O . ALA B 1 49 ? -2.209 -12.727 3.408 1 98.94 49 ALA B O 1
A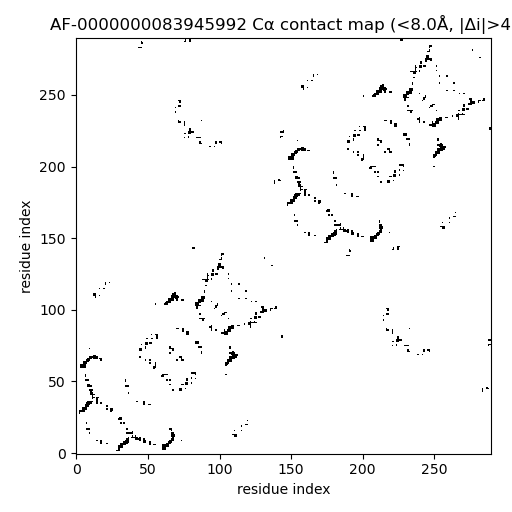TOM 1492 N N . HIS B 1 50 ? -3.994 -12.93 4.754 1 98.94 50 HIS B N 1
ATOM 1493 C CA . HIS B 1 50 ? -3.219 -13.516 5.84 1 98.94 50 HIS B CA 1
ATOM 1494 C C . HIS B 1 50 ? -2.695 -14.898 5.457 1 98.94 50 HIS B C 1
ATOM 1496 O O . HIS B 1 50 ? -1.587 -15.273 5.848 1 98.94 50 HIS B O 1
ATOM 1502 N N . ALA B 1 51 ? -3.49 -15.656 4.695 1 98.94 51 ALA B N 1
ATOM 1503 C CA . ALA B 1 51 ? -2.998 -16.938 4.191 1 98.94 51 ALA B CA 1
ATOM 1504 C C . ALA B 1 51 ? -1.759 -16.75 3.324 1 98.94 51 ALA B C 1
ATOM 1506 O O . ALA B 1 51 ? -0.748 -17.422 3.516 1 98.94 51 ALA B O 1
ATOM 1507 N N . LEU B 1 52 ? -1.818 -15.805 2.408 1 98.94 52 LEU B N 1
ATOM 1508 C CA . LEU B 1 52 ? -0.682 -15.508 1.544 1 98.94 52 LEU B CA 1
ATOM 1509 C C . LEU B 1 52 ? 0.491 -14.969 2.354 1 98.94 52 LEU B C 1
ATOM 1511 O O . LEU B 1 52 ? 1.64 -15.359 2.129 1 98.94 52 LEU B O 1
ATOM 1515 N N . GLY B 1 53 ? 0.184 -14.031 3.258 1 98.94 53 GLY B N 1
ATOM 1516 C CA . GLY B 1 53 ? 1.219 -13.438 4.09 1 98.94 53 GLY B CA 1
ATOM 1517 C C . GLY B 1 53 ? 2.039 -14.461 4.844 1 98.94 53 GLY B C 1
ATOM 1518 O O . GLY B 1 53 ? 3.26 -14.328 4.957 1 98.94 53 GLY B O 1
ATOM 1519 N N . ARG B 1 54 ? 1.392 -15.469 5.367 1 98.81 54 ARG B N 1
ATOM 1520 C CA . ARG B 1 54 ? 2.086 -16.531 6.098 1 98.81 54 ARG B CA 1
ATOM 1521 C C . ARG B 1 54 ? 3.035 -17.297 5.188 1 98.81 54 ARG B C 1
ATOM 1523 O O . ARG B 1 54 ? 4.156 -17.625 5.582 1 98.81 54 ARG B O 1
ATOM 1530 N N . GLU B 1 55 ? 2.576 -17.641 3.959 1 98.81 55 GLU B N 1
ATOM 1531 C CA . GLU B 1 55 ? 3.402 -18.375 3.006 1 98.81 55 GLU B CA 1
ATOM 1532 C C . GLU B 1 55 ? 4.695 -17.625 2.703 1 98.81 55 GLU B C 1
ATOM 1534 O O . GLU B 1 55 ? 5.77 -18.234 2.629 1 98.81 55 GLU B O 1
ATOM 1539 N N . VAL B 1 56 ? 4.582 -16.344 2.525 1 98.81 56 VAL B N 1
ATOM 1540 C CA . VAL B 1 56 ? 5.73 -15.531 2.156 1 98.81 56 VAL B CA 1
ATOM 1541 C C . VAL B 1 56 ? 6.598 -15.273 3.387 1 98.81 56 VAL B C 1
ATOM 1543 O O . VAL B 1 56 ? 7.824 -15.414 3.33 1 98.81 56 VAL B O 1
ATOM 1546 N N . ALA B 1 57 ? 5.996 -14.93 4.492 1 98.44 57 ALA B N 1
ATOM 1547 C CA . ALA B 1 57 ? 6.715 -14.594 5.719 1 98.44 57 ALA B CA 1
ATOM 1548 C C . ALA B 1 57 ? 7.52 -15.789 6.223 1 98.44 57 ALA B C 1
ATOM 1550 O O . ALA B 1 57 ? 8.609 -15.625 6.781 1 98.44 57 ALA B O 1
ATOM 1551 N N . GLU B 1 58 ? 7.004 -16.938 6.035 1 98 58 GLU B N 1
ATOM 1552 C CA . GLU B 1 58 ? 7.641 -18.156 6.539 1 98 58 GLU B CA 1
ATOM 1553 C C . GLU B 1 58 ? 8.57 -18.766 5.496 1 98 58 GLU B C 1
ATOM 1555 O O . GLU B 1 58 ? 9.188 -19.812 5.738 1 98 58 GLU B O 1
ATOM 1560 N N . GLY B 1 59 ? 8.664 -18.203 4.379 1 97.88 59 GLY B N 1
ATOM 1561 C CA . GLY B 1 59 ? 9.609 -18.609 3.359 1 97.88 59 GLY B CA 1
ATOM 1562 C C . GLY B 1 59 ? 9.148 -19.828 2.576 1 97.88 59 GLY B C 1
ATOM 1563 O O . GLY B 1 59 ? 9.945 -20.484 1.897 1 97.88 59 GLY B O 1
ATOM 1564 N N . ARG B 1 60 ? 7.887 -20.188 2.646 1 98.38 60 ARG B N 1
ATOM 1565 C CA . ARG B 1 60 ? 7.344 -21.312 1.896 1 98.38 60 ARG B CA 1
ATOM 1566 C C . ARG B 1 60 ? 7.172 -20.969 0.423 1 98.38 60 ARG B C 1
ATOM 1568 O O . ARG B 1 60 ? 7.195 -21.844 -0.439 1 98.38 60 ARG B O 1
ATOM 1575 N N . CYS B 1 61 ? 7.004 -19.719 0.109 1 98.69 61 CYS B N 1
ATOM 1576 C CA . CYS B 1 61 ? 7.02 -19.172 -1.24 1 98.69 61 CYS B CA 1
ATOM 1577 C C . CYS B 1 61 ? 8.031 -18.031 -1.353 1 98.69 61 CYS B C 1
ATOM 1579 O O . CYS B 1 61 ? 8.266 -17.312 -0.384 1 98.69 61 CYS B O 1
ATOM 1581 N N . ASP B 1 62 ? 8.594 -17.922 -2.516 1 98.5 62 ASP B N 1
ATOM 1582 C CA . ASP B 1 62 ? 9.609 -16.891 -2.75 1 98.5 62 ASP B CA 1
ATOM 1583 C C . ASP B 1 62 ? 8.984 -15.5 -2.807 1 98.5 62 ASP B C 1
ATOM 1585 O O . ASP B 1 62 ? 9.531 -14.547 -2.254 1 98.5 62 ASP B O 1
ATOM 1589 N N . LEU B 1 63 ? 7.898 -15.352 -3.555 1 98.88 63 LEU B N 1
ATOM 1590 C CA . LEU B 1 63 ? 7.195 -14.102 -3.807 1 98.88 63 LEU B CA 1
ATOM 1591 C C . LEU B 1 63 ? 5.684 -14.305 -3.76 1 98.88 63 LEU B C 1
ATOM 1593 O O . LEU B 1 63 ? 5.207 -15.445 -3.742 1 98.88 63 LEU B O 1
ATOM 1597 N N . GLY B 1 64 ? 4.988 -13.258 -3.684 1 98.94 64 GLY B N 1
ATOM 1598 C CA . GLY B 1 64 ? 3.535 -13.305 -3.727 1 98.94 64 GLY B CA 1
ATOM 1599 C C . GLY B 1 64 ? 2.936 -12.305 -4.699 1 98.94 64 GLY B C 1
ATOM 1600 O O . GLY B 1 64 ? 3.584 -11.328 -5.07 1 98.94 64 GLY B O 1
ATOM 1601 N N . VAL B 1 65 ? 1.734 -12.57 -5.164 1 99 65 VAL B N 1
ATOM 1602 C CA . VAL B 1 65 ? 0.88 -11.648 -5.902 1 99 65 VAL B CA 1
ATOM 1603 C C . VAL B 1 65 ? -0.511 -11.617 -5.27 1 99 65 VAL B C 1
ATOM 1605 O O . VAL B 1 65 ? -1.142 -12.656 -5.094 1 99 65 VAL B O 1
ATOM 1608 N N . SER B 1 66 ? -0.928 -10.492 -4.898 1 99 66 SER B N 1
ATOM 1609 C CA . SER B 1 66 ? -2.244 -10.352 -4.281 1 99 66 SER B CA 1
ATOM 1610 C C . SER B 1 66 ? -3.137 -9.414 -5.09 1 99 66 SER B C 1
ATOM 1612 O O . SER B 1 66 ? -2.643 -8.531 -5.797 1 99 66 SER B O 1
ATOM 1614 N N . LEU B 1 67 ? -4.434 -9.688 -5.051 1 98.94 67 LEU B N 1
ATOM 1615 C CA . LEU B 1 67 ? -5.379 -8.898 -5.836 1 98.94 67 LEU B CA 1
ATOM 1616 C C . LEU B 1 67 ? -6.652 -8.633 -5.047 1 98.94 67 LEU B C 1
ATOM 1618 O O . LEU B 1 67 ? -7.199 -9.539 -4.414 1 98.94 67 LEU B O 1
ATOM 1622 N N . CYS B 1 68 ? -7.078 -7.52 -5.023 1 98.81 68 CYS B N 1
ATOM 1623 C CA . CYS B 1 68 ? -8.43 -7.094 -4.684 1 98.81 68 CYS B CA 1
ATOM 1624 C C . CYS B 1 68 ? -8.859 -5.906 -5.535 1 98.81 68 CYS B C 1
ATOM 1626 O O . CYS B 1 68 ? -8.242 -5.617 -6.562 1 98.81 68 CYS B O 1
ATOM 1628 N N . GLY B 1 69 ? -9.984 -5.273 -5.312 1 98.62 69 GLY B N 1
ATOM 1629 C CA . GLY B 1 69 ? -10.477 -4.215 -6.176 1 98.62 69 GLY B CA 1
ATOM 1630 C C . GLY B 1 69 ? -9.461 -3.113 -6.41 1 98.62 69 GLY B C 1
ATOM 1631 O O . GLY B 1 69 ? -9.039 -2.879 -7.547 1 98.62 69 GLY B O 1
ATOM 1632 N N . SER B 1 70 ? -8.969 -2.496 -5.34 1 98.75 70 SER B N 1
ATOM 1633 C CA . SER B 1 70 ? -8.031 -1.381 -5.438 1 98.75 70 SER B CA 1
ATOM 1634 C C . SER B 1 70 ? -6.637 -1.794 -4.992 1 98.75 70 SER B C 1
ATOM 1636 O O . SER B 1 70 ? -5.688 -1.018 -5.113 1 98.75 70 SER B O 1
ATOM 1638 N N . ALA B 1 71 ? -6.484 -2.932 -4.477 1 98.88 71 ALA B N 1
ATOM 1639 C CA . ALA B 1 71 ? -5.246 -3.516 -3.967 1 98.88 71 ALA B CA 1
ATOM 1640 C C . ALA B 1 71 ? -4.914 -2.973 -2.582 1 98.88 71 ALA B C 1
ATOM 1642 O O . ALA B 1 71 ? -4.035 -3.498 -1.896 1 98.88 71 ALA B O 1
ATOM 1643 N N . ASN B 1 72 ? -5.598 -1.965 -2.072 1 98.94 72 ASN B N 1
ATOM 1644 C CA . ASN B 1 72 ? -5.219 -1.329 -0.814 1 98.94 72 ASN B CA 1
ATOM 1645 C C . ASN B 1 72 ? -5.598 -2.191 0.386 1 98.94 72 ASN B C 1
ATOM 1647 O O . ASN B 1 72 ? -4.758 -2.467 1.247 1 98.94 72 ASN B O 1
ATOM 1651 N N . GLY B 1 73 ? -6.859 -2.711 0.415 1 98.94 73 GLY B N 1
ATOM 1652 C CA . GLY B 1 73 ? -7.254 -3.518 1.56 1 98.94 73 GLY B CA 1
ATOM 1653 C C . GLY B 1 73 ? -6.359 -4.723 1.774 1 98.94 73 GLY B C 1
ATOM 1654 O O . GLY B 1 73 ? -5.844 -4.934 2.875 1 98.94 73 GLY B O 1
ATOM 1655 N N . ILE B 1 74 ? -6.152 -5.488 0.736 1 98.94 74 ILE B N 1
ATOM 1656 C CA . ILE B 1 74 ? -5.387 -6.723 0.842 1 98.94 74 ILE B CA 1
ATOM 1657 C C . ILE B 1 74 ? -3.93 -6.402 1.161 1 98.94 74 ILE B C 1
ATOM 1659 O O . ILE B 1 74 ? -3.275 -7.125 1.914 1 98.94 74 ILE B O 1
ATOM 1663 N N . SER B 1 75 ? -3.395 -5.34 0.622 1 98.94 75 SER B N 1
ATOM 1664 C CA . SER B 1 75 ? -2.021 -4.93 0.895 1 98.94 75 SER B CA 1
ATOM 1665 C C . SER B 1 75 ? -1.858 -4.473 2.34 1 98.94 75 SER B C 1
ATOM 1667 O O . SER B 1 75 ? -0.828 -4.73 2.967 1 98.94 75 SER B O 1
ATOM 1669 N N . MET B 1 76 ? -2.838 -3.709 2.922 1 98.94 76 MET B N 1
ATOM 1670 C CA . MET B 1 76 ? -2.809 -3.311 4.324 1 98.94 76 MET B CA 1
ATOM 1671 C C . MET B 1 76 ? -2.682 -4.527 5.234 1 98.94 76 MET B C 1
ATOM 1673 O O . MET B 1 76 ? -1.853 -4.543 6.145 1 98.94 76 MET B O 1
ATOM 1677 N N . ALA B 1 77 ? -3.52 -5.543 4.953 1 98.94 77 ALA B N 1
ATOM 1678 C CA . ALA B 1 77 ? -3.508 -6.758 5.762 1 98.94 77 ALA B CA 1
ATOM 1679 C C . ALA B 1 77 ? -2.178 -7.492 5.629 1 98.94 77 ALA B C 1
ATOM 1681 O O . ALA B 1 77 ? -1.62 -7.965 6.625 1 98.94 77 ALA B O 1
ATOM 1682 N N . LEU B 1 78 ? -1.69 -7.598 4.391 1 99 78 LEU B N 1
ATOM 1683 C CA . LEU B 1 78 ? -0.431 -8.281 4.125 1 99 78 LEU B CA 1
ATOM 1684 C C . LEU B 1 78 ? 0.718 -7.621 4.879 1 99 78 LEU B C 1
ATOM 1686 O O . LEU B 1 78 ? 1.575 -8.305 5.441 1 99 78 LEU B O 1
ATOM 1690 N N . ASN B 1 79 ? 0.746 -6.305 4.926 1 98.94 79 ASN B N 1
ATOM 1691 C CA . ASN B 1 79 ? 1.867 -5.582 5.516 1 98.94 79 ASN B CA 1
ATOM 1692 C C . ASN B 1 79 ? 1.799 -5.59 7.043 1 98.94 79 ASN B C 1
ATOM 1694 O O . ASN B 1 79 ? 2.691 -5.07 7.711 1 98.94 79 ASN B O 1
ATOM 1698 N N . LYS B 1 80 ? 0.742 -6.203 7.598 1 98.88 80 LYS B N 1
ATOM 1699 C CA . LYS B 1 80 ? 0.749 -6.453 9.039 1 98.88 80 LYS B CA 1
ATOM 1700 C C . LYS B 1 80 ? 1.729 -7.566 9.391 1 98.88 80 LYS B C 1
ATOM 1702 O O . LYS B 1 80 ? 2.141 -7.691 10.547 1 98.88 80 LYS B O 1
ATOM 1707 N N . HIS B 1 81 ? 2.031 -8.438 8.469 1 98.81 81 HIS B N 1
ATOM 1708 C CA . HIS B 1 81 ? 2.926 -9.57 8.703 1 98.81 81 HIS B CA 1
ATOM 1709 C C . HIS B 1 81 ? 4.383 -9.117 8.727 1 98.81 81 HIS B C 1
ATOM 1711 O O . HIS B 1 81 ? 4.844 -8.438 7.809 1 98.81 81 HIS B O 1
ATOM 1717 N N . PRO B 1 82 ? 5.078 -9.531 9.75 1 97.5 82 PRO B N 1
ATOM 1718 C CA . PRO B 1 82 ? 6.523 -9.305 9.68 1 97.5 82 PRO B CA 1
ATOM 1719 C C . PRO B 1 82 ? 7.168 -9.945 8.453 1 97.5 82 PRO B C 1
ATOM 1721 O O . PRO B 1 82 ? 6.738 -11.016 8.023 1 97.5 82 PRO B O 1
ATOM 1724 N N . LYS B 1 83 ? 8.102 -9.289 7.848 1 97.56 83 LYS B N 1
ATOM 1725 C CA . LYS B 1 83 ? 8.93 -9.781 6.754 1 97.56 83 LYS B CA 1
ATOM 1726 C C . LYS B 1 83 ? 8.18 -9.727 5.426 1 97.56 83 LYS B C 1
ATOM 1728 O O . LYS B 1 83 ? 8.742 -10.047 4.375 1 97.56 83 LYS B O 1
ATOM 1733 N N . VAL B 1 84 ? 6.879 -9.406 5.5 1 98.94 84 VAL B N 1
ATOM 1734 C CA . VAL B 1 84 ? 6.156 -9.172 4.254 1 98.94 84 VAL B CA 1
ATOM 1735 C C . VAL B 1 84 ? 6.266 -7.703 3.857 1 98.94 84 VAL B C 1
ATOM 1737 O O . VAL B 1 84 ? 6.117 -6.812 4.703 1 98.94 84 VAL B O 1
ATOM 1740 N N . ARG B 1 85 ? 6.582 -7.43 2.705 1 98.94 85 ARG B N 1
ATOM 1741 C CA . ARG B 1 85 ? 6.613 -6.117 2.066 1 98.94 85 ARG B CA 1
ATOM 1742 C C . ARG B 1 85 ? 5.762 -6.105 0.801 1 98.94 85 ARG B C 1
ATOM 1744 O O . ARG B 1 85 ? 6.258 -6.402 -0.289 1 98.94 85 ARG B O 1
ATOM 1751 N N . ALA B 1 86 ? 4.504 -5.801 0.962 1 99 86 ALA B N 1
ATOM 1752 C CA . ALA B 1 86 ? 3.537 -5.797 -0.134 1 99 86 ALA B CA 1
ATOM 1753 C C . ALA B 1 86 ? 3.422 -4.41 -0.761 1 99 86 ALA B C 1
ATOM 1755 O O . ALA B 1 86 ? 3.178 -3.426 -0.062 1 99 86 ALA B O 1
ATOM 1756 N N . ALA B 1 87 ? 3.635 -4.305 -2.016 1 99 87 ALA B N 1
ATOM 1757 C CA . ALA B 1 87 ? 3.572 -3.049 -2.756 1 99 87 ALA B CA 1
ATOM 1758 C C . ALA B 1 87 ? 2.316 -2.979 -3.617 1 99 87 ALA B C 1
ATOM 1760 O O . ALA B 1 87 ? 1.997 -3.928 -4.34 1 99 87 ALA B O 1
ATOM 1761 N N . VAL B 1 88 ? 1.603 -1.891 -3.543 1 98.94 88 VAL B N 1
ATOM 1762 C CA . VAL B 1 88 ? 0.536 -1.617 -4.5 1 98.94 88 VAL B CA 1
ATOM 1763 C C . VAL B 1 88 ? 1.137 -1.167 -5.832 1 98.94 88 VAL B C 1
ATOM 1765 O O . VAL B 1 88 ? 1.797 -0.128 -5.898 1 98.94 88 VAL B O 1
ATOM 1768 N N . CYS B 1 89 ? 0.929 -1.949 -6.863 1 98.94 89 CYS B N 1
ATOM 1769 C CA . CYS B 1 89 ? 1.567 -1.715 -8.156 1 98.94 89 CYS B CA 1
ATOM 1770 C C . CYS B 1 89 ? 0.53 -1.417 -9.227 1 98.94 89 CYS B C 1
ATOM 1772 O O . CYS B 1 89 ? -0.153 -2.324 -9.711 1 98.94 89 CYS B O 1
ATOM 1774 N N . TRP B 1 90 ? 0.479 -0.16 -9.672 1 98.75 90 TRP B N 1
ATOM 1775 C CA . TRP B 1 90 ? -0.534 0.219 -10.648 1 98.75 90 TRP B CA 1
ATOM 1776 C C . TRP B 1 90 ? 0.101 0.509 -12 1 98.75 90 TRP B C 1
ATOM 1778 O O . TRP B 1 90 ? -0.599 0.826 -12.969 1 98.75 90 TRP B O 1
ATOM 1788 N N . CYS B 1 91 ? 1.382 0.471 -12.125 1 98.75 91 CYS B N 1
ATOM 1789 C CA . CYS B 1 91 ? 2.102 0.545 -13.391 1 98.75 91 CYS B CA 1
ATOM 1790 C C . CYS B 1 91 ? 3.459 -0.14 -13.289 1 98.75 91 CYS B C 1
ATOM 1792 O O . CYS B 1 91 ? 3.934 -0.427 -12.188 1 98.75 91 CYS B O 1
ATOM 1794 N N . PRO B 1 92 ? 4.062 -0.467 -14.445 1 98.94 92 PRO B N 1
ATOM 1795 C CA . PRO B 1 92 ? 5.32 -1.214 -14.422 1 98.94 92 PRO B CA 1
ATOM 1796 C C . PRO B 1 92 ? 6.434 -0.469 -13.68 1 98.94 92 PRO B C 1
ATOM 1798 O O . PRO B 1 92 ? 7.246 -1.092 -12.992 1 98.94 92 PRO B O 1
ATOM 1801 N N . GLU B 1 93 ? 6.473 0.812 -13.789 1 98.88 93 GLU B N 1
ATOM 1802 C CA . GLU B 1 93 ? 7.508 1.595 -13.125 1 98.88 93 GLU B CA 1
ATOM 1803 C C . GLU B 1 93 ? 7.426 1.445 -11.609 1 98.88 93 GLU B C 1
ATOM 1805 O O . GLU B 1 93 ? 8.453 1.28 -10.938 1 98.88 93 GLU B O 1
ATOM 1810 N N . ILE B 1 94 ? 6.266 1.471 -11.078 1 98.94 94 ILE B N 1
ATOM 1811 C CA . ILE B 1 94 ? 6.047 1.32 -9.648 1 98.94 94 ILE B CA 1
ATOM 1812 C C . ILE B 1 94 ? 6.488 -0.074 -9.203 1 98.94 94 ILE B C 1
ATOM 1814 O O . ILE B 1 94 ? 7.129 -0.226 -8.164 1 98.94 94 ILE B O 1
ATOM 1818 N N . ALA B 1 95 ? 6.117 -1.073 -9.969 1 98.94 95 ALA B N 1
ATOM 1819 C CA . ALA B 1 95 ? 6.465 -2.453 -9.641 1 98.94 95 ALA B CA 1
ATOM 1820 C C . ALA B 1 95 ? 7.98 -2.641 -9.594 1 98.94 95 ALA B C 1
ATOM 1822 O O . ALA B 1 95 ? 8.508 -3.27 -8.672 1 98.94 95 ALA B O 1
ATOM 1823 N N . ALA B 1 96 ? 8.68 -2.082 -10.594 1 98.94 96 ALA B N 1
ATOM 1824 C CA . ALA B 1 96 ? 10.133 -2.184 -10.633 1 98.94 96 ALA B CA 1
ATOM 1825 C C . ALA B 1 96 ? 10.766 -1.494 -9.422 1 98.94 96 ALA B C 1
ATOM 1827 O O . ALA B 1 96 ? 11.664 -2.049 -8.781 1 98.94 96 ALA B O 1
ATOM 1828 N N . LEU B 1 97 ? 10.32 -0.312 -9.117 1 98.88 97 LEU B N 1
ATOM 1829 C CA . LEU B 1 97 ? 10.859 0.448 -7.992 1 98.88 97 LEU B CA 1
ATOM 1830 C C . LEU B 1 97 ? 10.625 -0.289 -6.676 1 98.88 97 LEU B C 1
ATOM 1832 O O . LEU B 1 97 ? 11.492 -0.293 -5.801 1 98.88 97 LEU B O 1
ATOM 1836 N N . ALA B 1 98 ? 9.422 -0.892 -6.531 1 98.94 98 ALA B N 1
ATOM 1837 C CA . ALA B 1 98 ? 9.102 -1.619 -5.305 1 98.94 98 ALA B CA 1
ATOM 1838 C C . ALA B 1 98 ? 10.102 -2.746 -5.059 1 98.94 98 ALA B C 1
ATOM 1840 O O . ALA B 1 98 ? 10.531 -2.967 -3.924 1 98.94 98 ALA B O 1
ATOM 1841 N N . ARG B 1 99 ? 10.469 -3.436 -6.086 1 98.88 99 ARG B N 1
ATOM 1842 C CA . ARG B 1 99 ? 11.477 -4.488 -5.98 1 98.88 99 ARG B CA 1
ATOM 1843 C C . ARG B 1 99 ? 12.859 -3.896 -5.715 1 98.88 99 ARG B C 1
ATOM 1845 O O . ARG B 1 99 ? 13.539 -4.301 -4.77 1 98.88 99 ARG B O 1
ATOM 1852 N N . GLN B 1 100 ? 13.219 -2.914 -6.465 1 98.94 100 GLN B N 1
ATOM 1853 C CA . GLN B 1 100 ? 14.57 -2.359 -6.457 1 98.94 100 GLN B CA 1
ATOM 1854 C C . GLN B 1 100 ? 14.859 -1.638 -5.145 1 98.94 100 GLN B C 1
ATOM 1856 O O . GLN B 1 100 ? 15.969 -1.729 -4.609 1 98.94 100 GLN B O 1
ATOM 1861 N N . HIS B 1 101 ? 13.859 -0.963 -4.617 1 98.88 101 HIS B N 1
ATOM 1862 C CA . HIS B 1 101 ? 14.109 -0.06 -3.5 1 98.88 101 HIS B CA 1
ATOM 1863 C C . HIS B 1 101 ? 13.609 -0.657 -2.188 1 98.88 101 HIS B C 1
ATOM 1865 O O . HIS B 1 101 ? 14.172 -0.385 -1.124 1 98.88 101 HIS B O 1
ATOM 1871 N N . ASN B 1 102 ? 12.555 -1.523 -2.271 1 98.88 102 ASN B N 1
ATOM 1872 C CA . ASN B 1 102 ? 11.938 -1.99 -1.035 1 98.88 102 ASN B CA 1
ATOM 1873 C C . ASN B 1 102 ? 12.086 -3.5 -0.871 1 98.88 102 ASN B C 1
ATOM 1875 O O . ASN B 1 102 ? 11.602 -4.074 0.108 1 98.88 102 ASN B O 1
ATOM 1879 N N . ASP B 1 103 ? 12.805 -4.121 -1.881 1 98.88 103 ASP B N 1
ATOM 1880 C CA . ASP B 1 103 ? 12.836 -5.582 -1.862 1 98.88 103 ASP B CA 1
ATOM 1881 C C . ASP B 1 103 ? 11.453 -6.16 -1.603 1 98.88 103 ASP B C 1
ATOM 1883 O O . ASP B 1 103 ? 11.297 -7.09 -0.806 1 98.88 103 ASP B O 1
ATOM 1887 N N . ALA B 1 104 ? 10.438 -5.484 -2.232 1 98.94 104 ALA B N 1
ATOM 1888 C CA . ALA B 1 104 ? 9.07 -5.973 -2.086 1 98.94 104 ALA B CA 1
ATOM 1889 C C . ALA B 1 104 ? 8.977 -7.449 -2.457 1 98.94 104 ALA B C 1
ATOM 1891 O O . ALA B 1 104 ? 9.547 -7.883 -3.463 1 98.94 104 ALA B O 1
ATOM 1892 N N . ASN B 1 105 ? 8.273 -8.164 -1.592 1 98.94 105 ASN B N 1
ATOM 1893 C CA . ASN B 1 105 ? 8.156 -9.594 -1.861 1 98.94 105 ASN B CA 1
ATOM 1894 C C . ASN B 1 105 ? 6.715 -9.992 -2.158 1 98.94 105 ASN B C 1
ATOM 1896 O O . ASN B 1 105 ? 6.426 -11.172 -2.379 1 98.94 105 ASN B O 1
ATOM 1900 N N . VAL B 1 106 ? 5.797 -9.109 -2.199 1 99 106 VAL B N 1
ATOM 1901 C CA . VAL B 1 106 ? 4.438 -9.297 -2.693 1 99 106 VAL B CA 1
ATOM 1902 C C . VAL B 1 106 ? 4.055 -8.148 -3.621 1 99 106 VAL B C 1
ATOM 1904 O O . VAL B 1 106 ? 4.219 -6.98 -3.268 1 99 106 VAL B O 1
ATOM 1907 N N . CYS B 1 107 ? 3.59 -8.414 -4.789 1 99 107 CYS B N 1
ATOM 1908 C CA . CYS B 1 107 ? 3.021 -7.473 -5.746 1 99 107 CYS B CA 1
ATOM 1909 C C . CYS B 1 107 ? 1.502 -7.441 -5.648 1 99 107 CYS B C 1
ATOM 1911 O O . CYS B 1 107 ? 0.829 -8.391 -6.055 1 99 107 CYS B O 1
ATOM 1913 N N . SER B 1 108 ? 0.945 -6.402 -5.141 1 99 108 SER B N 1
ATOM 1914 C CA . SER B 1 108 ? -0.503 -6.266 -5.023 1 99 108 SER B CA 1
ATOM 1915 C C . SER B 1 108 ? -1.083 -5.504 -6.211 1 99 108 SER B C 1
ATOM 1917 O O . SER B 1 108 ? -0.711 -4.355 -6.461 1 99 108 SER B O 1
ATOM 1919 N N . LEU B 1 109 ? -2.021 -6.113 -6.898 1 99 109 LEU B N 1
ATOM 1920 C CA . LEU B 1 109 ? -2.58 -5.566 -8.133 1 99 109 LEU B CA 1
ATOM 1921 C C . LEU B 1 109 ? -3.992 -5.035 -7.898 1 99 109 LEU B C 1
ATOM 1923 O O . LEU B 1 109 ? -4.828 -5.727 -7.312 1 99 109 LEU B O 1
ATOM 1927 N N . PRO B 1 110 ? -4.234 -3.777 -8.32 1 98.94 110 PRO B N 1
ATOM 1928 C CA . PRO B 1 110 ? -5.602 -3.254 -8.281 1 98.94 110 PRO B CA 1
ATOM 1929 C C . PRO B 1 110 ? -6.469 -3.775 -9.43 1 98.94 110 PRO B C 1
ATOM 1931 O O . PRO B 1 110 ? -6.586 -3.119 -10.461 1 98.94 110 PRO B O 1
ATOM 1934 N N . ALA B 1 111 ? -7.137 -4.805 -9.211 1 98.94 111 ALA B N 1
ATOM 1935 C CA . ALA B 1 111 ? -7.773 -5.602 -10.258 1 98.94 111 ALA B CA 1
ATOM 1936 C C . ALA B 1 111 ? -8.82 -4.781 -11.016 1 98.94 111 ALA B C 1
ATOM 1938 O O . ALA B 1 111 ? -9.008 -4.965 -12.219 1 98.94 111 ALA B O 1
ATOM 1939 N N . ARG B 1 112 ? -9.453 -3.871 -10.352 1 98.69 112 ARG B N 1
ATOM 1940 C CA . ARG B 1 112 ? -10.531 -3.123 -10.984 1 98.69 112 ARG B CA 1
ATOM 1941 C C . ARG B 1 112 ? -9.984 -1.968 -11.82 1 98.69 112 ARG B C 1
ATOM 1943 O O . ARG B 1 112 ? -10.734 -1.3 -12.531 1 98.69 112 ARG B O 1
ATOM 1950 N N . PHE B 1 113 ? -8.703 -1.781 -11.797 1 98.81 113 PHE B N 1
ATOM 1951 C CA . PHE B 1 113 ? -8.117 -0.614 -12.445 1 98.81 113 PHE B CA 1
ATOM 1952 C C . PHE B 1 113 ? -7.105 -1.034 -13.5 1 98.81 113 PHE B C 1
ATOM 1954 O O . PHE B 1 113 ? -6.359 -0.201 -14.023 1 98.81 113 PHE B O 1
ATOM 1961 N N . LEU B 1 114 ? -7.004 -2.281 -13.812 1 98.81 114 LEU B N 1
ATOM 1962 C CA . LEU B 1 114 ? -6.016 -2.781 -14.766 1 98.81 114 LEU B CA 1
ATOM 1963 C C . LEU B 1 114 ? -6.672 -3.676 -15.812 1 98.81 114 LEU B C 1
ATOM 1965 O O . LEU B 1 114 ? -7.562 -4.465 -15.492 1 98.81 114 LEU B O 1
ATOM 1969 N N . SER B 1 115 ? -6.164 -3.555 -17.031 1 98.88 115 SER B N 1
ATOM 1970 C CA . SER B 1 115 ? -6.391 -4.613 -18.016 1 98.88 115 SER B CA 1
ATOM 1971 C C . SER B 1 115 ? -5.441 -5.785 -17.781 1 98.88 115 SER B C 1
ATOM 1973 O O . SER B 1 115 ? -4.465 -5.668 -17.047 1 98.88 115 SER B O 1
ATOM 1975 N N . GLU B 1 116 ? -5.754 -6.914 -18.422 1 98.88 116 GLU B N 1
ATOM 1976 C CA . GLU B 1 116 ? -4.855 -8.062 -18.359 1 98.88 116 GLU B CA 1
ATOM 1977 C C . GLU B 1 116 ? -3.473 -7.715 -18.906 1 98.88 116 GLU B C 1
ATOM 1979 O O . GLU B 1 116 ? -2.459 -8.172 -18.375 1 98.88 116 GLU B O 1
ATOM 1984 N N . GLU B 1 117 ? -3.465 -6.902 -19.984 1 98.81 117 GLU B N 1
ATOM 1985 C CA . GLU B 1 117 ? -2.197 -6.488 -20.578 1 98.81 117 GLU B CA 1
ATOM 1986 C C . GLU B 1 117 ? -1.38 -5.645 -19.609 1 98.81 117 GLU B C 1
ATOM 1988 O O . GLU B 1 117 ? -0.166 -5.824 -19.484 1 98.81 117 GLU B O 1
ATOM 1993 N N . GLN B 1 118 ? -2.027 -4.766 -18.938 1 98.94 118 GLN B N 1
ATOM 1994 C CA . GLN B 1 118 ? -1.36 -3.938 -17.938 1 98.94 118 GLN B CA 1
ATOM 1995 C C . GLN B 1 118 ? -0.831 -4.785 -16.781 1 98.94 118 GLN B C 1
ATOM 1997 O O . GLN B 1 118 ? 0.296 -4.586 -16.328 1 98.94 118 GLN B O 1
ATOM 2002 N N . ALA B 1 119 ? -1.666 -5.738 -16.359 1 98.94 119 ALA B N 1
ATOM 2003 C CA . ALA B 1 119 ? -1.246 -6.633 -15.281 1 98.94 119 ALA B CA 1
ATOM 2004 C C . ALA B 1 119 ? -0.013 -7.434 -15.688 1 98.94 119 ALA B C 1
ATOM 2006 O O . ALA B 1 119 ? 0.93 -7.574 -14.898 1 98.94 119 ALA B O 1
ATOM 2007 N N . ALA B 1 120 ? -0.017 -7.914 -16.891 1 98.94 120 ALA B N 1
ATOM 2008 C CA . ALA B 1 120 ? 1.122 -8.68 -17.391 1 98.94 120 ALA B CA 1
ATOM 2009 C C . ALA B 1 120 ? 2.396 -7.84 -17.375 1 98.94 120 ALA B C 1
ATOM 2011 O O . ALA B 1 120 ? 3.453 -8.312 -16.953 1 98.94 120 ALA B O 1
ATOM 2012 N N . ALA B 1 121 ? 2.273 -6.613 -17.844 1 98.94 121 ALA B N 1
ATOM 2013 C CA . ALA B 1 121 ? 3.43 -5.723 -17.891 1 98.94 121 ALA B CA 1
ATOM 2014 C C . ALA B 1 121 ? 3.949 -5.422 -16.484 1 98.94 121 ALA B C 1
ATOM 2016 O O . ALA B 1 121 ? 5.16 -5.344 -16.281 1 98.94 121 ALA B O 1
ATOM 2017 N N . ILE B 1 122 ? 3.064 -5.242 -15.562 1 98.94 122 ILE B N 1
ATOM 2018 C CA . ILE B 1 122 ? 3.426 -4.98 -14.172 1 98.94 122 ILE B CA 1
ATOM 2019 C C . ILE B 1 122 ? 4.141 -6.199 -13.594 1 98.94 122 ILE B C 1
ATOM 2021 O O . ILE B 1 122 ? 5.188 -6.062 -12.953 1 98.94 122 ILE B O 1
ATOM 2025 N N . LEU B 1 123 ? 3.578 -7.367 -13.812 1 98.94 123 LEU B N 1
ATOM 2026 C CA . LEU B 1 123 ? 4.176 -8.602 -13.305 1 98.94 123 LEU B CA 1
ATOM 2027 C C . LEU B 1 123 ? 5.57 -8.805 -13.883 1 98.94 123 LEU B C 1
ATOM 2029 O O . LEU B 1 123 ? 6.5 -9.18 -13.164 1 98.94 123 LEU B O 1
ATOM 2033 N N . ASP B 1 124 ? 5.734 -8.547 -15.172 1 98.88 124 ASP B N 1
ATOM 2034 C CA . ASP B 1 124 ? 7.051 -8.672 -15.781 1 98.88 124 ASP B CA 1
ATOM 2035 C C . ASP B 1 124 ? 8.062 -7.75 -15.102 1 98.88 124 ASP B C 1
ATOM 2037 O O . ASP B 1 124 ? 9.164 -8.18 -14.75 1 98.88 124 ASP B O 1
ATOM 2041 N N . ALA B 1 125 ? 7.711 -6.512 -14.914 1 98.94 125 ALA B N 1
ATOM 2042 C CA . ALA B 1 125 ? 8.602 -5.539 -14.289 1 98.94 125 ALA B CA 1
ATOM 2043 C C . ALA B 1 125 ? 8.977 -5.973 -12.867 1 98.94 125 ALA B C 1
ATOM 2045 O O . ALA B 1 125 ? 10.125 -5.844 -12.453 1 98.94 125 ALA B O 1
ATOM 2046 N N . PHE B 1 126 ? 8.016 -6.492 -12.133 1 98.94 126 PHE B N 1
ATOM 2047 C CA . PHE B 1 126 ? 8.219 -6.902 -10.75 1 98.94 126 PHE B CA 1
ATOM 2048 C C . PHE B 1 126 ? 9.164 -8.094 -10.672 1 98.94 126 PHE B C 1
ATOM 2050 O O . PHE B 1 126 ? 10.102 -8.102 -9.875 1 98.94 126 PHE B O 1
ATOM 2057 N N . PHE B 1 127 ? 8.93 -9.062 -11.484 1 98.69 127 PHE B N 1
ATOM 2058 C CA . PHE B 1 127 ? 9.664 -10.32 -11.391 1 98.69 127 PHE B CA 1
ATOM 2059 C C . PHE B 1 127 ? 11.039 -10.203 -12.031 1 98.69 127 PHE B C 1
ATOM 2061 O O . PHE B 1 127 ? 11.938 -10.984 -11.727 1 98.69 127 PHE B O 1
ATOM 2068 N N . GLU B 1 128 ? 11.211 -9.234 -12.906 1 98.19 128 GLU B N 1
ATOM 2069 C CA . GLU B 1 128 ? 12.492 -9.062 -13.586 1 98.19 128 GLU B CA 1
ATOM 2070 C C . GLU B 1 128 ? 13.422 -8.156 -12.789 1 98.19 128 GLU B C 1
ATOM 2072 O O . GLU B 1 128 ? 14.641 -8.203 -12.953 1 98.19 128 GLU B O 1
ATOM 2077 N N . ALA B 1 129 ? 12.898 -7.289 -11.992 1 98.56 129 ALA B N 1
ATOM 2078 C CA . ALA B 1 129 ? 13.695 -6.336 -11.227 1 98.56 129 ALA B CA 1
ATOM 2079 C C . ALA B 1 129 ? 14.477 -7.039 -10.117 1 98.56 129 ALA B C 1
ATOM 2081 O O . ALA B 1 129 ? 14.086 -8.117 -9.672 1 98.56 129 ALA B O 1
ATOM 2082 N N . GLU B 1 130 ? 15.555 -6.387 -9.711 1 98.38 130 GLU B N 1
ATOM 2083 C CA . GLU B 1 130 ? 16.406 -6.883 -8.625 1 98.38 130 GLU B CA 1
ATOM 2084 C C . GLU B 1 130 ? 16.609 -5.82 -7.551 1 98.38 130 GLU B C 1
ATOM 2086 O O . GLU B 1 130 ? 16.734 -4.633 -7.863 1 98.38 130 GLU B O 1
ATOM 2091 N N . PHE 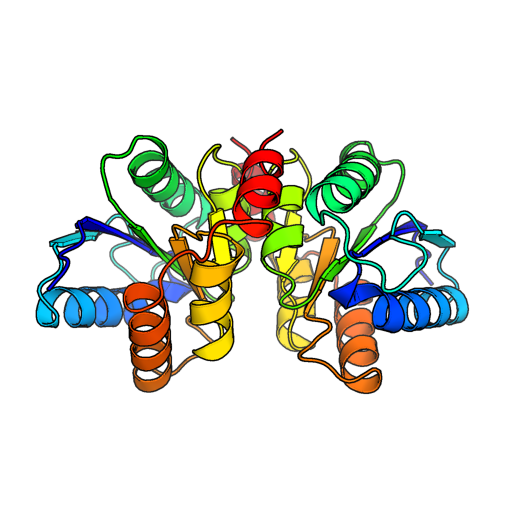B 1 131 ? 16.688 -6.312 -6.273 1 98.81 131 PHE B N 1
ATOM 2092 C CA . PHE B 1 131 ? 16.922 -5.422 -5.145 1 98.81 131 PHE B CA 1
ATOM 2093 C C . PHE B 1 131 ? 18.281 -4.746 -5.254 1 98.81 131 PHE B C 1
ATOM 2095 O O . PHE B 1 131 ? 19.297 -5.418 -5.438 1 98.81 131 PHE B O 1
ATOM 2102 N N . GLU B 1 132 ? 18.297 -3.469 -5.098 1 98.5 132 GLU B N 1
ATOM 2103 C CA . GLU B 1 132 ? 19.516 -2.703 -5.34 1 98.5 132 GLU B CA 1
ATOM 2104 C C . GLU B 1 132 ? 20.469 -2.793 -4.152 1 98.5 132 GLU B C 1
ATOM 2106 O O . GLU B 1 132 ? 21.688 -2.648 -4.309 1 98.5 132 GLU B O 1
ATOM 2111 N N . GLY B 1 133 ? 19.953 -3.031 -2.99 1 98.12 133 GLY B N 1
ATOM 2112 C CA . GLY B 1 133 ? 20.781 -3.078 -1.796 1 98.12 133 GLY B CA 1
ATOM 2113 C C . GLY B 1 133 ? 21.281 -1.712 -1.365 1 98.12 133 GLY B C 1
ATOM 2114 O O . GLY B 1 133 ? 20.531 -0.733 -1.39 1 98.12 133 GLY B O 1
ATOM 2115 N N . GLY B 1 134 ? 22.516 -1.574 -0.783 1 97 134 GLY B N 1
ATOM 2116 C CA . GLY B 1 134 ? 23.094 -0.303 -0.37 1 97 134 GLY B CA 1
ATOM 2117 C C . GLY B 1 134 ? 22.234 0.434 0.644 1 97 134 GLY B C 1
ATOM 2118 O O . GLY B 1 134 ? 21.844 -0.134 1.666 1 97 134 GLY B O 1
ATOM 2119 N N . ARG B 1 135 ? 21.984 1.648 0.302 1 96.56 135 ARG B N 1
ATOM 2120 C CA . ARG B 1 135 ? 21.172 2.471 1.195 1 96.56 135 ARG B CA 1
ATOM 2121 C C . ARG B 1 135 ? 19.781 1.879 1.373 1 96.56 135 ARG B C 1
ATOM 2123 O O . ARG B 1 135 ? 19.156 2.057 2.42 1 96.56 135 ARG B O 1
ATOM 2130 N N . HIS B 1 136 ? 19.25 1.201 0.391 1 98.44 136 HIS B N 1
ATOM 2131 C CA . HIS B 1 136 ? 17.906 0.626 0.448 1 98.44 136 HIS B CA 1
ATOM 2132 C C . HIS B 1 136 ? 17.844 -0.543 1.425 1 98.44 136 HIS B C 1
ATOM 2134 O O . HIS B 1 136 ? 16.828 -0.771 2.068 1 98.44 136 HIS B O 1
ATOM 2140 N N . ARG B 1 137 ? 18.922 -1.307 1.556 1 98.44 137 ARG B N 1
ATOM 2141 C CA . ARG B 1 137 ? 18.969 -2.414 2.506 1 98.44 137 ARG B CA 1
ATOM 2142 C C . ARG B 1 137 ? 18.75 -1.918 3.934 1 98.44 137 ARG B C 1
ATOM 2144 O O . ARG B 1 137 ? 17.984 -2.512 4.691 1 98.44 137 ARG B O 1
ATOM 2151 N N . ARG B 1 138 ? 19.469 -0.846 4.242 1 98 138 ARG B N 1
ATOM 2152 C CA . ARG B 1 138 ? 19.312 -0.25 5.562 1 98 138 ARG B CA 1
ATOM 2153 C C . ARG B 1 138 ? 17.859 0.119 5.828 1 98 138 ARG B C 1
ATOM 2155 O O . ARG B 1 138 ? 17.328 -0.165 6.902 1 98 138 ARG B O 1
ATOM 2162 N N . ARG B 1 139 ? 17.203 0.743 4.941 1 98.75 139 ARG B N 1
ATOM 2163 C CA . ARG B 1 139 ? 15.812 1.172 5.066 1 98.75 139 ARG B CA 1
ATOM 2164 C C . ARG B 1 139 ? 14.883 -0.025 5.23 1 98.75 139 ARG B C 1
ATOM 2166 O O . ARG B 1 139 ? 14 -0.019 6.09 1 98.75 139 ARG B O 1
ATOM 2173 N N . VAL B 1 140 ? 15.086 -1.026 4.391 1 98.81 140 VAL B N 1
ATOM 2174 C CA . VAL B 1 140 ? 14.258 -2.227 4.43 1 98.81 140 VAL B CA 1
ATOM 2175 C C . VAL B 1 140 ? 14.359 -2.877 5.809 1 98.81 140 VAL B C 1
ATOM 2177 O O . VAL B 1 140 ? 13.359 -3.357 6.348 1 98.81 140 VAL B O 1
ATOM 2180 N N . GLU B 1 141 ? 15.516 -2.832 6.438 1 98.5 141 GLU B N 1
ATOM 2181 C CA . GLU B 1 141 ? 15.75 -3.441 7.742 1 98.5 141 GLU B CA 1
ATOM 2182 C C . GLU B 1 141 ? 15.039 -2.668 8.8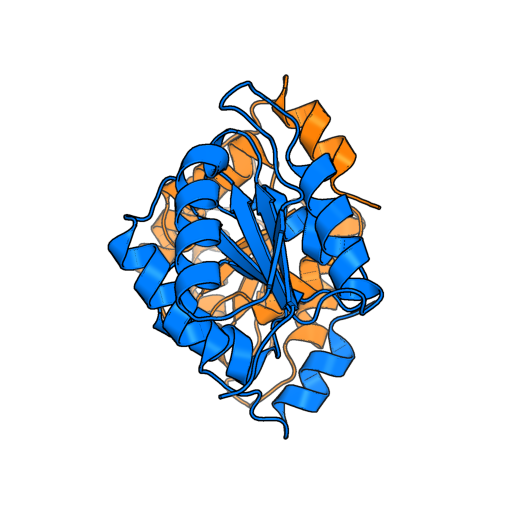52 1 98.5 141 GLU B C 1
ATOM 2184 O O . GLU B 1 141 ? 14.891 -3.166 9.969 1 98.5 141 GLU B O 1
ATOM 2189 N N . MET B 1 142 ? 14.555 -1.433 8.523 1 98.75 142 MET B N 1
ATOM 2190 C CA . MET B 1 142 ? 13.898 -0.574 9.508 1 98.75 142 MET B CA 1
ATOM 2191 C C . MET B 1 142 ? 12.383 -0.64 9.367 1 98.75 142 MET B C 1
ATOM 2193 O O . MET B 1 142 ? 11.656 -0.014 10.141 1 98.75 142 MET B O 1
ATOM 2197 N N . ILE B 1 143 ? 11.836 -1.422 8.398 1 98.81 143 ILE B N 1
ATOM 2198 C CA . ILE B 1 143 ? 10.414 -1.397 8.078 1 98.81 143 ILE B CA 1
ATOM 2199 C C . ILE B 1 143 ? 9.617 -2.047 9.211 1 98.81 143 ILE B C 1
ATOM 2201 O O . ILE B 1 143 ? 8.602 -1.509 9.648 1 98.81 143 ILE B O 1
ATOM 2205 N N . ASP B 1 144 ? 10.062 -3.182 9.672 1 98.31 144 ASP B N 1
ATOM 2206 C CA . ASP B 1 144 ? 9.328 -3.893 10.719 1 98.31 144 ASP B CA 1
ATOM 2207 C C . ASP B 1 144 ? 9.43 -3.168 12.055 1 98.31 144 ASP B C 1
ATOM 2209 O O . ASP B 1 144 ? 10.391 -2.434 12.297 1 98.31 144 ASP B O 1
ATOM 2213 N N . LEU B 1 145 ? 8.414 -3.387 12.891 1 95.75 145 LEU B N 1
ATOM 2214 C CA . LEU B 1 145 ? 8.406 -2.781 14.219 1 95.75 145 LEU B CA 1
ATOM 2215 C C . LEU B 1 145 ? 9.391 -3.484 15.148 1 95.75 145 LEU B C 1
ATOM 2217 O O . LEU B 1 145 ? 9.609 -4.691 15.023 1 95.75 145 LEU B O 1
#

Foldseek 3Di:
DDEWEEEEEEFLQCQVLSVLVCVLNVVVVHHYHYQYDDHNDGDDLLVRLVVRLCCCLVVVTQAYEYEYQQLVVSQVSSLVRPPAAEFEFDAQVRLQCCCQQQVHRYYGYNRNRDDSVRVSSNVCSNVVHHHNDDPSVVVNVVSDD/DDEWEEEEEEFLQCQVLSVLVCVLNVVVVHHYHYQYDDHNDGDDLLVRLVVRLCCCLVVVTQAYEYEYQQLVVSQVSSLVRPPAAEFEFDAQVRLQCCCAQQVHRYYGYNRNRDDSVRVSSNVCSNVVHHHNDDPSVVVNVVSDD

Sequence (290 aa):
MKTFNVAIASDHAGYRMKEFVAGYLLAKGYAVNDLGTRSEESVDYPVYAHALGREVAEGRCDLGVSLCGSANGISMALNKHPKVRAAVCWCPEIAALARQHNDANVCSLPARFLSEEQAAAILDAFFEAEFEGGRHRRRVEMIDLMKTFNVAIASDHAGYRMKEFVAGYLLAKGYAVNDLGTRSEESVDYPVYAHALGREVAEGRCDLGVSLCGSANGISMALNKHPKVRAAVCWCPEIAALARQHNDANVCSLPARFLSEEQAAAILDAFFEAEFEGGRHRRRVEMIDL

Organism: NCBI:txid28139

Nearest PDB structures (foldseek):
  1o1x-assembly1_A  TM=9.869E-01  e=3.581E-20  Thermotoga maritima
  3he8-assembly1_A  TM=9.950E-01  e=3.596E-19  Acetivibrio thermocellus ATCC 27405
  2vvr-assembly1_A  TM=9.860E-01  e=2.306E-18  Escherichia coli K-12
  1nn4-assembly1_A  TM=9.863E-01  e=3.190E-17  Escherichia coli
  4lfk-assembly1_B  TM=9.820E-01  e=7.856E-16  Lacticaseibacillus rhamnosus Lc 705

Radius of gyration: 17.46 Å; Cα contacts (8 Å, |Δi|>4): 689; chains: 2; bounding box: 45×49×40 Å

Secondary structure (DSSP, 8-state):
----EEEEEE-GGGHHHHHHHHHHHHHTT-EEEE-S-SSSS---HHHHHHHHHHHHHTTSSSEEEEEESSSHHHHHHHTTSTT--EEE-SSHHHHHHHHHHH---EEEEEGGG--HHHHHHHHHHHHH-----THHHHHHTTS--/----EEEEEE-GGGHH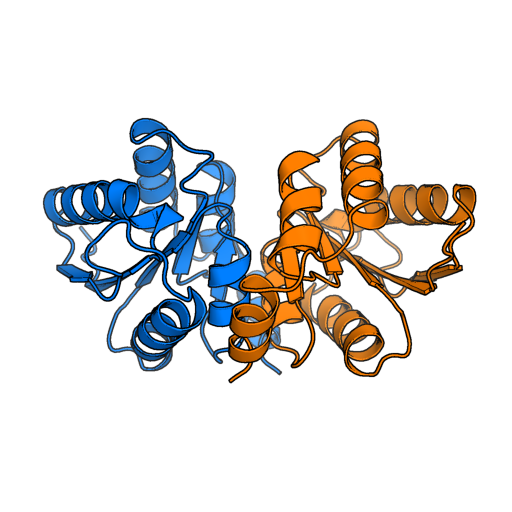HHHHHHHHHHHTT-EEEE-S-SSSS---HHHHHHHHHHHHHTTSSSEEEEEESSSHHHHHHHTTSTT--EEE-SSHHHHHHHHHHH---EEEEEGGG--HHHHHHHHHHHHH-----THHHHHHTTS--

InterPro domains:
  IPR003500 Sugar-phosphate isomerase, RpiB/LacA/LacB family [PF02502] (6-143)
  IPR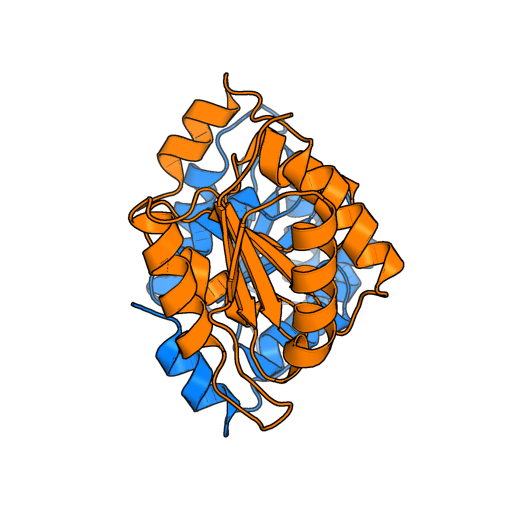003500 Sugar-phosphate isomerase, RpiB/LacA/LacB family [PIRSF005384] (5-143)
  IPR003500 Sugar-phosphate isomerase, RpiB/LacA/LacB family [PTHR30345] (2-133)
  IPR003500 Sugar-phosphate isomerase, RpiB/LacA/LacB family [TIGR00689] (6-144)
  IPR004785 Ribose 5-phosphate isomerase B [TIGR01120] (6-144)
  IPR036569 Sugar-phosphate isomerase, RpiB/LacA/LacB superfamily [G3DSA:3.40.1400.10] (1-145)
  IPR036569 Sugar-phosphate isomerase, RpiB/LacA/LacB superfamily [SSF89623] (4-144)

Solvent-accessible surface area (backbone atoms only — not comparable to full-atom values): 13901 Å² total; per-residue (Å²): 127,94,72,45,40,30,30,30,22,17,19,24,64,4,27,70,56,46,54,53,49,54,53,53,42,45,73,72,62,31,47,76,47,80,56,35,56,92,46,70,59,88,63,56,37,30,64,23,21,49,56,42,31,49,36,43,46,72,60,77,18,72,31,33,38,36,26,17,44,74,9,39,64,36,31,32,20,22,12,42,37,67,86,38,32,36,27,73,34,88,42,37,69,51,21,25,46,33,15,26,51,47,54,37,40,25,47,16,30,26,37,74,76,50,53,72,68,55,48,51,48,21,50,49,30,35,74,69,39,59,62,66,41,73,76,34,44,60,37,49,74,47,32,61,130,126,95,71,45,40,30,30,31,21,19,18,25,64,5,27,70,56,44,53,51,49,52,52,52,42,46,75,73,60,30,47,75,48,80,56,35,56,92,46,73,59,88,61,57,37,29,63,23,21,47,56,44,30,49,36,42,45,70,60,77,18,72,31,34,38,36,26,18,44,72,10,40,64,38,30,32,20,21,11,41,36,67,87,39,32,36,27,72,34,89,41,37,68,51,21,25,47,34,15,27,50,46,57,37,41,24,48,15,32,25,38,73,76,50,52,73,69,54,47,50,48,22,51,50,31,34,73,68,40,59,61,66,41,71,74,32,44,60,36,50,72,47,30,60,128

pLDDT: mean 98.24, std 3.73, range [59.38, 99.0]